Protein AF-A0A2G1QJI8-F1 (afdb_monomer_lite)

Structure (mmCIF, N/CA/C/O backbone):
data_AF-A0A2G1QJI8-F1
#
_entry.id   AF-A0A2G1QJI8-F1
#
loop_
_atom_site.group_PDB
_atom_site.id
_atom_site.type_symbol
_at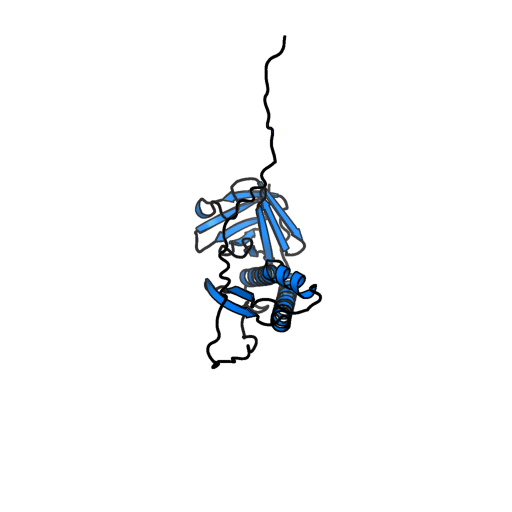om_site.label_atom_id
_atom_site.label_alt_id
_atom_site.label_comp_id
_atom_site.label_asym_id
_atom_site.label_entity_id
_atom_site.label_seq_id
_atom_site.pdbx_PDB_ins_code
_atom_site.Cartn_x
_atom_site.Cartn_y
_atom_site.Cartn_z
_atom_site.occupancy
_atom_site.B_iso_or_equiv
_atom_site.auth_seq_id
_atom_site.auth_comp_id
_atom_site.auth_asym_id
_atom_site.auth_atom_id
_atom_site.pdbx_PDB_model_num
ATOM 1 N N . MET A 1 1 ? 14.193 67.941 6.266 1.00 40.97 1 MET A N 1
ATOM 2 C CA . MET A 1 1 ? 15.111 67.835 5.115 1.00 40.97 1 MET A CA 1
ATOM 3 C C . MET A 1 1 ? 15.882 66.536 5.250 1.00 40.97 1 MET A C 1
ATOM 5 O O . MET A 1 1 ? 16.255 66.179 6.361 1.00 40.97 1 MET A O 1
ATOM 9 N N . GLU A 1 2 ? 15.912 65.784 4.158 1.00 35.28 2 GLU A N 1
ATOM 10 C CA . GLU A 1 2 ? 15.893 64.320 4.091 1.00 35.28 2 GLU A CA 1
ATOM 11 C C . GLU A 1 2 ? 17.208 63.622 4.466 1.00 35.28 2 GLU A C 1
ATOM 13 O O . GLU A 1 2 ? 18.298 64.173 4.332 1.00 35.28 2 GLU A O 1
ATOM 18 N N . ARG A 1 3 ? 17.068 62.381 4.957 1.00 36.94 3 ARG A N 1
ATOM 19 C CA . ARG A 1 3 ? 18.154 61.464 5.318 1.00 36.94 3 ARG A CA 1
ATOM 20 C C . ARG A 1 3 ? 18.459 60.484 4.181 1.00 36.94 3 ARG A C 1
ATOM 22 O O . ARG A 1 3 ? 17.600 60.120 3.390 1.00 36.94 3 ARG A O 1
ATOM 29 N N . MET A 1 4 ? 19.717 60.065 4.211 1.00 33.44 4 MET A N 1
ATOM 30 C CA . MET A 1 4 ? 20.467 59.178 3.329 1.00 33.44 4 MET A CA 1
ATOM 31 C C . MET A 1 4 ? 19.885 57.769 3.104 1.00 33.44 4 MET A C 1
ATOM 33 O O . MET A 1 4 ? 19.199 57.213 3.956 1.00 33.44 4 MET A O 1
ATOM 37 N N . HIS A 1 5 ? 20.290 57.218 1.954 1.00 37.38 5 HIS A N 1
ATOM 38 C CA . HIS A 1 5 ? 20.429 55.822 1.511 1.00 37.38 5 HIS A CA 1
ATOM 39 C C . HIS A 1 5 ? 19.994 54.660 2.426 1.00 37.38 5 HIS A C 1
ATOM 41 O O . HIS A 1 5 ? 20.475 54.493 3.542 1.00 37.38 5 HIS A O 1
ATOM 47 N N . GLY A 1 6 ? 19.254 53.728 1.814 1.00 29.38 6 GLY A N 1
ATOM 48 C CA . GLY A 1 6 ? 19.125 52.337 2.244 1.00 29.38 6 GLY A CA 1
ATOM 49 C C . GLY A 1 6 ? 18.710 51.443 1.073 1.00 29.38 6 GLY A C 1
ATOM 50 O O . GLY A 1 6 ? 17.534 51.362 0.735 1.00 29.38 6 GLY A O 1
ATOM 51 N N . LEU A 1 7 ? 19.695 50.811 0.432 1.00 41.09 7 LEU A N 1
ATOM 52 C CA . LEU A 1 7 ? 19.520 49.697 -0.503 1.00 41.09 7 LEU A CA 1
ATOM 53 C C . LEU A 1 7 ? 19.036 48.434 0.235 1.00 41.09 7 LEU A C 1
ATOM 55 O O . LEU A 1 7 ? 19.312 48.263 1.419 1.00 41.09 7 LEU A O 1
ATOM 59 N N . ALA A 1 8 ? 18.449 47.523 -0.551 1.00 33.19 8 ALA A N 1
ATOM 60 C CA . ALA A 1 8 ? 18.226 46.092 -0.301 1.00 33.19 8 ALA A CA 1
ATOM 61 C C . ALA A 1 8 ? 16.882 45.661 0.318 1.00 33.19 8 ALA A C 1
ATOM 63 O O . ALA A 1 8 ? 16.692 45.700 1.528 1.00 33.19 8 ALA A O 1
ATOM 64 N N . ARG A 1 9 ? 16.012 45.089 -0.531 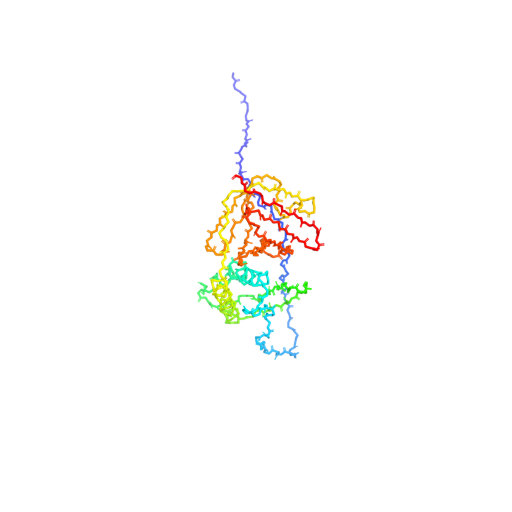1.00 35.75 9 ARG A N 1
ATOM 65 C CA . ARG A 1 9 ? 15.104 43.961 -0.223 1.00 35.75 9 ARG A CA 1
ATOM 66 C C . ARG A 1 9 ? 14.937 43.142 -1.509 1.00 35.75 9 ARG A C 1
ATOM 68 O O . ARG A 1 9 ? 14.479 43.672 -2.509 1.00 35.75 9 ARG A O 1
ATOM 75 N N . CYS A 1 10 ? 15.569 41.977 -1.621 1.00 31.67 10 CYS A N 1
ATOM 76 C CA . CYS A 1 10 ? 15.130 40.651 -1.157 1.00 31.67 10 CYS A CA 1
ATOM 77 C C . CYS A 1 10 ? 14.766 39.794 -2.378 1.00 31.67 10 CYS A C 1
ATOM 79 O O . CYS A 1 10 ? 13.613 39.717 -2.788 1.00 31.67 10 CYS A O 1
ATOM 81 N N . ALA A 1 11 ? 15.787 39.146 -2.940 1.00 33.81 11 ALA A N 1
ATOM 82 C CA . ALA A 1 11 ? 15.608 37.940 -3.732 1.00 33.81 11 ALA A CA 1
ATOM 83 C C . ALA A 1 11 ? 15.088 36.833 -2.801 1.00 33.81 11 ALA A C 1
ATOM 85 O O . ALA A 1 11 ? 15.670 36.577 -1.744 1.00 33.81 11 ALA A O 1
ATOM 86 N N . ALA A 1 12 ? 13.966 36.219 -3.168 1.00 33.34 12 ALA A N 1
ATOM 87 C CA . ALA A 1 12 ? 13.402 35.090 -2.450 1.00 33.34 12 ALA A CA 1
ATOM 88 C C . ALA A 1 12 ? 14.275 33.850 -2.686 1.00 33.34 12 ALA A C 1
ATOM 90 O O . ALA A 1 12 ? 14.436 33.389 -3.815 1.00 33.34 12 ALA A O 1
ATOM 91 N N . PHE A 1 13 ? 14.848 33.333 -1.602 1.00 32.34 13 PHE A N 1
ATOM 92 C CA . PHE A 1 13 ? 15.532 32.050 -1.558 1.00 32.34 13 PHE A CA 1
ATOM 93 C C . PHE A 1 13 ? 14.514 30.917 -1.718 1.00 32.34 13 PHE A C 1
ATOM 95 O O . PHE A 1 13 ? 13.651 30.718 -0.864 1.00 32.34 13 PHE A O 1
ATOM 102 N N . ALA A 1 14 ? 14.663 30.139 -2.787 1.00 30.53 14 ALA A N 1
ATOM 103 C CA . ALA A 1 14 ? 14.225 28.756 -2.811 1.00 30.53 14 ALA A CA 1
ATOM 104 C C . ALA A 1 14 ? 15.228 27.935 -1.986 1.00 30.53 14 ALA A C 1
ATOM 106 O O . ALA A 1 14 ? 16.389 27.803 -2.365 1.00 30.53 14 ALA A O 1
ATOM 107 N N . ALA A 1 15 ? 14.785 27.396 -0.855 1.00 30.73 15 ALA A N 1
ATOM 108 C CA . ALA A 1 15 ? 15.509 26.373 -0.113 1.00 30.73 15 ALA A CA 1
ATOM 109 C C . ALA A 1 15 ? 14.583 25.163 0.030 1.00 30.73 15 ALA A C 1
ATOM 111 O O . ALA A 1 15 ? 13.818 25.043 0.983 1.00 30.73 15 ALA A O 1
ATOM 112 N N . VAL A 1 16 ? 14.625 24.284 -0.972 1.00 34.41 16 VAL A N 1
ATOM 113 C CA . VAL A 1 16 ? 14.116 22.918 -0.848 1.00 34.41 16 VAL A CA 1
ATOM 114 C C . VAL A 1 16 ? 15.125 22.177 0.021 1.00 34.41 16 VAL A C 1
ATOM 116 O O . VAL A 1 16 ? 16.271 21.975 -0.375 1.00 34.41 16 VAL A O 1
ATOM 119 N N . ALA A 1 17 ? 14.714 21.839 1.240 1.00 31.41 17 ALA A N 1
ATOM 120 C CA . ALA A 1 17 ? 15.498 21.023 2.147 1.00 31.41 17 ALA A CA 1
ATOM 121 C C . ALA A 1 17 ? 15.583 19.596 1.593 1.00 31.41 17 ALA A C 1
ATOM 123 O O . ALA A 1 17 ? 14.633 18.817 1.656 1.00 31.41 17 ALA A O 1
ATOM 124 N N . SER A 1 18 ? 16.744 19.278 1.033 1.00 32.03 18 SER A N 1
ATOM 125 C CA . SER A 1 18 ? 17.185 17.931 0.706 1.00 32.03 18 SER A CA 1
ATOM 126 C C . SER A 1 18 ? 17.251 17.080 1.979 1.00 32.03 18 SER A C 1
ATOM 128 O O . SER A 1 18 ? 18.056 17.355 2.867 1.00 32.03 18 SER A O 1
ATOM 130 N N . LEU A 1 19 ? 16.450 16.018 2.050 1.00 31.73 19 LEU A N 1
ATOM 131 C CA . LEU A 1 19 ? 16.680 14.891 2.955 1.00 31.73 19 LEU A CA 1
ATOM 132 C C . LEU A 1 19 ? 16.947 13.653 2.100 1.00 31.73 19 LEU A C 1
ATOM 134 O O . LEU A 1 19 ? 16.205 13.339 1.172 1.00 31.73 19 LEU A O 1
ATOM 138 N N . GLY A 1 20 ? 18.111 13.062 2.354 1.00 27.55 20 GLY A N 1
ATOM 139 C CA . GLY A 1 20 ? 18.882 12.290 1.393 1.00 27.55 20 GLY A CA 1
ATOM 140 C C . GLY A 1 20 ? 18.347 10.898 1.079 1.00 27.55 20 GLY A C 1
ATOM 141 O O . GLY A 1 20 ? 18.003 10.123 1.967 1.00 27.55 20 GLY A O 1
ATOM 142 N N . LEU A 1 21 ? 18.433 10.553 -0.203 1.00 36.62 21 LEU A N 1
ATOM 143 C CA . LEU A 1 21 ? 18.761 9.203 -0.641 1.00 36.62 21 LEU A CA 1
ATOM 144 C C . LEU A 1 21 ? 20.083 9.304 -1.411 1.00 36.62 21 LEU A C 1
ATOM 146 O O . LEU A 1 21 ? 20.215 10.126 -2.319 1.00 36.62 21 LEU A O 1
ATOM 150 N N . ALA A 1 22 ? 21.084 8.525 -1.010 1.00 30.89 22 ALA A N 1
ATOM 151 C CA . ALA A 1 22 ? 22.392 8.542 -1.648 1.00 30.89 22 ALA A CA 1
ATOM 152 C C . ALA A 1 22 ? 22.320 7.835 -3.012 1.00 30.89 22 ALA A C 1
ATOM 154 O O . ALA A 1 22 ? 22.122 6.624 -3.081 1.00 30.89 22 ALA A O 1
ATOM 155 N N . PHE A 1 23 ? 22.503 8.591 -4.094 1.00 37.59 23 PHE A N 1
ATOM 156 C CA . PHE A 1 23 ? 22.776 8.053 -5.424 1.00 37.59 23 PHE A CA 1
ATOM 157 C C . PHE A 1 23 ? 24.288 7.896 -5.571 1.00 37.59 23 PHE A C 1
ATOM 159 O O . PHE A 1 23 ? 25.017 8.886 -5.569 1.00 37.59 23 PHE A O 1
ATOM 166 N N . VAL A 1 24 ? 24.780 6.666 -5.706 1.00 34.34 24 VAL A N 1
ATOM 167 C CA . VAL A 1 24 ? 26.175 6.443 -6.103 1.00 34.34 24 VAL A CA 1
ATOM 168 C C . VAL A 1 24 ? 26.221 6.388 -7.627 1.00 34.34 24 VAL A C 1
ATOM 170 O O . VAL A 1 24 ? 25.874 5.379 -8.235 1.00 34.34 24 VAL A O 1
ATOM 173 N N . VAL A 1 25 ? 26.641 7.492 -8.248 1.00 33.22 25 VAL A N 1
ATOM 174 C CA . VAL A 1 25 ? 27.035 7.532 -9.663 1.00 33.22 25 VAL A CA 1
ATOM 175 C C . VAL A 1 25 ? 28.504 7.127 -9.727 1.00 33.22 25 VAL A C 1
ATOM 177 O O . VAL A 1 25 ? 29.395 7.951 -9.543 1.00 33.22 25 VAL A O 1
ATOM 180 N N . ALA A 1 26 ? 28.772 5.840 -9.932 1.00 35.78 26 ALA A N 1
ATOM 181 C CA . ALA A 1 26 ? 30.128 5.376 -10.201 1.00 35.78 26 ALA A CA 1
ATOM 182 C C . ALA A 1 26 ? 30.436 5.566 -11.694 1.00 35.78 26 ALA A C 1
ATOM 184 O O . ALA A 1 26 ? 29.909 4.849 -12.544 1.00 35.78 26 ALA A O 1
ATOM 185 N N . GLY A 1 27 ? 31.280 6.550 -12.006 1.00 30.05 27 GLY A N 1
ATOM 186 C CA . GLY A 1 27 ? 31.950 6.667 -13.296 1.00 30.05 27 GLY A CA 1
ATOM 187 C C . GLY A 1 27 ? 33.344 6.042 -13.229 1.00 30.05 27 GLY A C 1
ATOM 188 O O . GLY A 1 27 ? 34.108 6.361 -12.323 1.00 30.05 27 GLY A O 1
ATOM 189 N N . GLY A 1 28 ? 33.683 5.207 -14.215 1.00 30.39 28 GLY A N 1
ATOM 190 C CA . GLY A 1 28 ? 35.075 4.948 -14.595 1.00 30.39 28 GLY A CA 1
ATOM 191 C C . GLY A 1 28 ? 35.569 3.496 -14.570 1.00 30.39 28 GLY A C 1
ATOM 192 O O . GLY A 1 28 ? 35.788 2.926 -13.513 1.00 30.39 28 GLY A O 1
ATOM 193 N N . GLN A 1 29 ? 35.897 3.035 -15.784 1.00 28.42 29 GLN A N 1
ATOM 194 C CA . GLN A 1 29 ? 36.902 2.039 -16.195 1.00 28.42 29 GLN A CA 1
ATOM 195 C C . GLN A 1 29 ? 36.562 0.538 -16.176 1.00 28.42 29 GLN A C 1
ATOM 197 O O . GLN A 1 29 ? 36.147 -0.064 -15.194 1.00 28.42 29 GLN A O 1
ATOM 202 N N . ALA A 1 30 ? 36.777 -0.041 -17.360 1.00 41.84 30 ALA A N 1
ATOM 203 C CA . ALA A 1 30 ? 36.548 -1.420 -17.737 1.00 41.84 30 ALA A CA 1
ATOM 204 C C . ALA A 1 30 ? 37.552 -2.379 -17.087 1.00 41.84 30 ALA A C 1
ATOM 206 O O . ALA A 1 30 ? 38.759 -2.143 -17.121 1.00 41.84 30 ALA A O 1
ATOM 207 N N . ALA A 1 31 ? 37.043 -3.517 -16.619 1.00 28.23 31 ALA A N 1
ATOM 208 C CA . ALA A 1 31 ? 37.802 -4.749 -16.475 1.00 28.23 31 ALA A CA 1
ATOM 209 C C . ALA A 1 31 ? 36.886 -5.948 -16.786 1.00 28.23 31 ALA A C 1
ATOM 211 O O . ALA A 1 31 ? 35.839 -6.117 -16.171 1.00 28.23 31 ALA A O 1
ATOM 212 N N . ALA A 1 32 ? 37.316 -6.689 -17.809 1.00 29.48 32 ALA A N 1
ATOM 213 C CA . ALA A 1 32 ? 36.971 -8.027 -18.292 1.00 29.48 32 ALA A CA 1
ATOM 214 C C . ALA A 1 32 ? 35.726 -8.772 -17.757 1.00 29.48 32 ALA A C 1
ATOM 216 O O . ALA A 1 32 ? 35.610 -9.105 -16.579 1.00 29.48 32 ALA A O 1
ATOM 217 N N . ASP A 1 33 ? 34.899 -9.180 -18.726 1.00 41.31 33 ASP A N 1
ATOM 218 C CA . ASP A 1 33 ? 33.937 -10.283 -18.693 1.00 41.31 33 ASP A CA 1
ATOM 219 C C . ASP A 1 33 ? 34.411 -11.504 -17.896 1.00 41.31 33 ASP A C 1
ATOM 221 O O . ASP A 1 33 ? 35.444 -12.078 -18.234 1.00 41.31 33 ASP A O 1
ATOM 225 N N . ARG A 1 34 ? 33.574 -11.975 -16.957 1.00 32.38 34 ARG A N 1
ATOM 226 C CA . ARG A 1 34 ? 33.006 -13.343 -16.926 1.00 32.38 34 ARG A CA 1
ATOM 227 C C . ARG A 1 34 ? 31.772 -13.360 -16.025 1.00 32.38 34 ARG A C 1
ATOM 229 O O . ARG A 1 34 ? 31.883 -13.397 -14.805 1.00 32.38 34 ARG A O 1
ATOM 236 N N . GLY A 1 35 ? 30.597 -13.364 -16.644 1.00 28.72 35 GLY A N 1
ATOM 237 C CA . GLY A 1 35 ? 29.331 -13.545 -15.938 1.00 28.72 35 GLY A CA 1
ATOM 238 C C . GLY A 1 35 ? 28.156 -12.886 -16.639 1.00 28.72 35 GLY A C 1
ATOM 239 O O . GLY A 1 35 ? 27.388 -12.185 -15.991 1.00 28.72 35 GLY A O 1
ATOM 240 N N . ALA A 1 36 ? 28.002 -13.102 -17.949 1.00 32.91 36 ALA A N 1
ATOM 241 C CA . ALA A 1 36 ? 26.733 -12.869 -18.629 1.00 32.91 36 ALA A CA 1
ATOM 242 C C . ALA A 1 36 ? 25.716 -13.909 -18.128 1.00 32.91 36 ALA A C 1
ATOM 244 O O . ALA A 1 36 ? 25.382 -14.875 -18.810 1.00 32.91 36 ALA A O 1
ATOM 245 N N . GLY A 1 37 ? 25.260 -13.738 -16.888 1.00 29.67 37 GLY A N 1
ATOM 246 C CA . GLY A 1 37 ? 24.003 -14.305 -16.453 1.00 29.67 37 GLY A CA 1
ATOM 247 C C . GLY A 1 37 ? 22.928 -13.519 -17.175 1.00 29.67 37 GLY A C 1
ATOM 248 O O . GLY A 1 37 ? 22.588 -12.417 -16.747 1.00 29.67 37 GLY A O 1
ATOM 249 N N . SER A 1 38 ? 22.423 -14.056 -18.290 1.00 33.75 38 SER A N 1
ATOM 250 C CA . SER A 1 38 ? 21.131 -13.615 -18.799 1.00 33.75 38 SER A CA 1
ATOM 251 C C . SER A 1 38 ? 20.189 -13.646 -17.609 1.00 33.75 38 SER A C 1
ATOM 253 O O . SER A 1 38 ? 20.089 -14.683 -16.940 1.00 33.75 38 SER A O 1
ATOM 255 N N . VAL A 1 39 ? 19.545 -12.523 -17.321 1.00 41.34 39 VAL A N 1
ATOM 256 C CA . VAL A 1 39 ? 18.472 -12.493 -16.344 1.00 41.34 39 VAL A CA 1
ATOM 257 C C . VAL A 1 39 ? 17.366 -13.351 -16.953 1.00 41.34 39 VAL A C 1
ATOM 259 O O . VAL A 1 39 ? 16.505 -12.868 -17.680 1.00 41.34 39 VAL A O 1
ATOM 262 N N . SER A 1 40 ? 17.417 -14.661 -16.691 1.00 32.16 40 SER A N 1
ATOM 263 C CA . SER A 1 40 ? 16.199 -15.442 -16.553 1.00 32.16 40 SER A CA 1
ATOM 264 C C . SER A 1 40 ? 15.426 -14.622 -15.553 1.00 32.16 40 SER A C 1
ATOM 266 O O . SER A 1 40 ? 15.910 -14.513 -14.426 1.00 32.16 40 SER A O 1
ATOM 268 N N . ALA A 1 41 ? 14.386 -13.914 -16.021 1.00 34.22 41 ALA A N 1
ATOM 269 C CA . ALA A 1 41 ? 13.507 -13.109 -15.188 1.00 34.22 41 ALA A CA 1
ATOM 270 C C . ALA A 1 41 ? 13.272 -13.969 -13.964 1.00 34.22 41 ALA A C 1
ATOM 272 O O . ALA A 1 41 ? 12.702 -15.056 -14.116 1.00 34.22 41 ALA A O 1
ATOM 273 N N . PRO A 1 42 ? 13.905 -13.630 -12.834 1.00 34.47 42 PRO A N 1
ATOM 274 C CA . PRO A 1 42 ? 14.048 -14.647 -11.838 1.00 34.47 42 PRO A CA 1
ATOM 275 C C . PRO A 1 42 ? 12.637 -14.961 -11.369 1.00 34.47 42 PRO A C 1
ATOM 277 O O . PRO A 1 42 ? 11.723 -14.150 -11.556 1.00 34.47 42 PRO A O 1
ATOM 280 N N . ASP A 1 43 ? 12.441 -16.160 -10.841 1.00 39.12 43 ASP A N 1
ATOM 281 C CA . ASP A 1 43 ? 11.176 -16.600 -10.256 1.00 39.12 43 ASP A CA 1
ATOM 282 C C . ASP A 1 43 ? 10.919 -15.783 -8.962 1.00 39.12 43 ASP A C 1
ATOM 284 O O . ASP A 1 43 ? 10.913 -16.265 -7.835 1.00 39.12 43 ASP A O 1
ATOM 288 N N . GLN A 1 44 ? 10.870 -14.462 -9.127 1.00 37.19 44 GLN A N 1
ATOM 289 C CA . GLN A 1 44 ? 11.153 -13.388 -8.186 1.00 37.19 44 GLN A CA 1
ATOM 290 C C . GLN A 1 44 ? 9.991 -12.413 -8.278 1.00 37.19 44 GLN A C 1
ATOM 292 O O . GLN A 1 44 ? 10.017 -11.309 -8.812 1.00 37.19 44 GLN A O 1
ATOM 297 N N . GLY A 1 45 ? 8.895 -12.913 -7.754 1.00 38.00 45 GLY A N 1
ATOM 298 C CA . GLY A 1 45 ? 8.407 -12.347 -6.519 1.00 38.00 45 GLY A CA 1
ATOM 299 C C . GLY A 1 45 ? 7.597 -13.453 -5.895 1.00 38.00 45 GLY A C 1
ATOM 300 O O . GLY A 1 45 ? 6.572 -13.809 -6.476 1.00 38.00 45 GLY A O 1
ATOM 301 N N . ARG A 1 46 ? 8.044 -13.984 -4.752 1.00 42.84 46 ARG A N 1
ATOM 302 C CA . ARG A 1 46 ? 7.151 -14.644 -3.795 1.00 42.84 46 ARG A CA 1
ATOM 303 C C . ARG A 1 46 ? 6.192 -13.575 -3.253 1.00 42.84 46 ARG A C 1
ATOM 305 O O . ARG A 1 46 ? 6.272 -13.203 -2.093 1.00 42.84 46 ARG A O 1
ATOM 312 N N . GLY A 1 47 ? 5.364 -13.014 -4.127 1.00 49.25 47 GLY A N 1
ATOM 313 C CA . GLY A 1 47 ? 4.032 -12.666 -3.692 1.00 49.25 47 GLY A CA 1
ATOM 314 C C . GLY A 1 47 ? 3.341 -13.999 -3.481 1.00 49.25 47 GLY A C 1
ATOM 315 O O . GLY A 1 47 ? 3.545 -14.942 -4.263 1.00 49.25 47 GLY A O 1
ATOM 316 N N . SER A 1 48 ? 2.604 -14.110 -2.394 1.00 56.22 48 SER A N 1
ATOM 317 C CA . SER A 1 48 ? 1.697 -15.226 -2.245 1.00 56.22 48 SER A CA 1
ATOM 318 C C . SER A 1 48 ? 0.783 -15.223 -3.484 1.00 56.22 48 SER A C 1
ATOM 320 O O . SER A 1 48 ? 0.386 -14.172 -3.989 1.00 56.22 48 SER A O 1
ATOM 322 N N . GLY A 1 49 ? 0.530 -16.396 -4.074 1.00 57.03 49 GLY A N 1
ATOM 323 C CA . GLY A 1 49 ? -0.357 -16.497 -5.239 1.00 57.03 49 GLY A CA 1
ATOM 324 C C . GLY A 1 49 ? -1.761 -15.940 -4.934 1.00 57.03 49 GLY A C 1
ATOM 325 O O . GLY A 1 49 ? -2.035 -15.534 -3.812 1.00 57.03 49 GLY A O 1
ATOM 326 N N . PRO A 1 50 ? -2.720 -15.969 -5.870 1.00 59.91 50 PRO A N 1
ATOM 327 C CA . PRO A 1 50 ? -4.096 -15.530 -5.588 1.00 59.91 50 PRO A CA 1
ATOM 328 C C . PRO A 1 50 ? -4.774 -16.287 -4.425 1.00 59.91 50 PRO A C 1
ATOM 330 O O . PRO A 1 50 ? -5.813 -15.845 -3.945 1.00 59.91 50 PRO A O 1
ATOM 333 N N . ASP A 1 51 ? -4.176 -17.379 -3.941 1.00 65.50 51 ASP A N 1
ATOM 334 C CA . ASP A 1 51 ? -4.580 -18.172 -2.773 1.00 65.50 51 ASP A CA 1
ATOM 335 C C . ASP A 1 51 ? -3.978 -17.679 -1.438 1.00 65.50 51 ASP A C 1
ATOM 337 O O . ASP A 1 51 ? -4.190 -18.292 -0.395 1.00 65.50 51 ASP A O 1
ATOM 341 N N . ALA A 1 52 ? -3.244 -16.562 -1.456 1.00 77.75 52 ALA A N 1
ATOM 342 C CA . ALA A 1 52 ? -2.658 -15.896 -0.294 1.00 77.75 52 ALA A CA 1
ATOM 343 C C . ALA A 1 52 ? -3.659 -15.656 0.845 1.00 77.75 52 ALA A C 1
ATOM 345 O O . ALA A 1 52 ? -4.861 -15.481 0.604 1.00 77.75 52 ALA A O 1
ATOM 346 N N . GLY A 1 53 ? -3.173 -15.532 2.083 1.00 88.12 53 GLY A N 1
ATOM 347 C CA . GLY A 1 53 ? -4.002 -15.001 3.170 1.00 88.12 53 GLY A CA 1
ATOM 348 C C . GLY A 1 53 ? -4.512 -13.586 2.847 1.00 88.12 53 GLY A C 1
ATOM 349 O O . GLY A 1 53 ? -3.892 -12.859 2.077 1.00 88.12 53 GLY A O 1
ATOM 350 N N . ASP A 1 54 ? -5.638 -13.164 3.432 1.00 93.56 54 ASP A N 1
ATOM 351 C CA . ASP A 1 54 ? -6.265 -11.868 3.096 1.00 93.56 54 ASP A CA 1
ATOM 352 C C . ASP A 1 54 ? -5.312 -10.664 3.300 1.00 93.56 54 ASP A C 1
ATOM 354 O O . ASP A 1 54 ? -5.310 -9.726 2.504 1.00 93.56 54 ASP A O 1
ATOM 358 N N . PHE A 1 55 ? -4.443 -10.720 4.319 1.00 92.19 55 PHE A N 1
ATOM 359 C CA . PHE A 1 55 ? -3.404 -9.710 4.562 1.00 92.19 55 PHE A CA 1
ATOM 360 C C . PHE A 1 55 ? -2.311 -9.686 3.497 1.00 92.19 55 PHE A C 1
ATOM 362 O O . PHE A 1 55 ? -1.930 -8.610 3.032 1.00 92.19 55 PHE A O 1
ATOM 369 N N . GLU A 1 56 ? -1.815 -10.868 3.134 1.00 90.06 56 GLU A N 1
ATOM 370 C CA . GLU A 1 56 ? -0.763 -11.056 2.136 1.00 90.06 56 GLU A CA 1
ATOM 371 C C . GLU A 1 56 ? -1.245 -10.580 0.769 1.00 90.06 56 GLU A C 1
ATOM 373 O O . GLU A 1 56 ? -0.562 -9.791 0.128 1.00 90.06 56 GLU A O 1
ATOM 378 N N . LEU A 1 57 ? -2.471 -10.943 0.377 1.00 93.06 57 LEU A N 1
ATOM 379 C CA . LEU A 1 57 ? -3.060 -10.491 -0.882 1.00 93.06 57 LEU A CA 1
ATOM 380 C C . LEU A 1 57 ? -3.161 -8.958 -0.945 1.00 93.06 57 LEU A C 1
ATOM 382 O O . LEU A 1 57 ? -2.808 -8.346 -1.954 1.00 93.06 57 LEU A O 1
ATOM 386 N N . GLY A 1 58 ? -3.606 -8.326 0.148 1.00 94.06 58 GLY A N 1
ATOM 387 C CA . GLY A 1 58 ? -3.643 -6.868 0.257 1.00 94.06 58 GLY A CA 1
ATOM 388 C C . GLY A 1 58 ? -2.249 -6.233 0.183 1.00 94.06 58 GLY A C 1
ATOM 389 O O . GLY A 1 58 ? -2.076 -5.203 -0.470 1.00 94.06 58 GLY A O 1
ATOM 390 N N . TYR A 1 59 ? -1.246 -6.847 0.815 1.00 91.50 59 TYR A N 1
ATOM 391 C CA . TYR A 1 59 ? 0.139 -6.372 0.792 1.00 91.50 59 TYR A CA 1
ATOM 392 C C . TYR A 1 59 ? 0.788 -6.507 -0.588 1.00 91.50 59 TYR A C 1
ATOM 394 O O . TYR A 1 59 ? 1.412 -5.556 -1.064 1.00 91.50 59 TYR A O 1
ATOM 402 N N . ASP A 1 60 ? 0.609 -7.646 -1.252 1.00 90.31 60 ASP A N 1
ATOM 403 C CA . ASP A 1 60 ? 1.174 -7.920 -2.572 1.00 90.31 60 ASP A CA 1
ATOM 404 C C . ASP A 1 60 ? 0.563 -7.009 -3.642 1.00 90.31 60 ASP A C 1
ATOM 406 O O . ASP A 1 60 ? 1.293 -6.459 -4.475 1.00 90.31 60 ASP A O 1
ATOM 410 N N . PHE A 1 61 ? -0.752 -6.757 -3.572 1.00 94.25 61 PHE A N 1
ATOM 411 C CA . PHE A 1 61 ? -1.416 -5.749 -4.402 1.00 94.25 61 PHE A CA 1
ATOM 412 C C . PHE A 1 61 ? -0.796 -4.357 -4.204 1.00 94.25 61 PHE A C 1
ATOM 414 O O . PHE A 1 61 ? -0.425 -3.689 -5.173 1.00 94.25 61 PHE A O 1
ATOM 421 N N . LEU A 1 62 ? -0.661 -3.913 -2.949 1.00 93.06 62 LEU A N 1
ATOM 422 C CA . LEU A 1 62 ? -0.110 -2.593 -2.633 1.00 93.06 62 LEU A CA 1
ATOM 423 C C . LEU A 1 62 ? 1.357 -2.461 -3.051 1.00 93.06 62 LEU A C 1
ATOM 425 O O . LEU A 1 62 ? 1.748 -1.413 -3.562 1.00 93.06 62 LEU A O 1
ATOM 429 N N . SER A 1 63 ? 2.148 -3.519 -2.885 1.00 88.62 63 SER A N 1
ATOM 430 C CA . SER A 1 63 ? 3.561 -3.547 -3.265 1.00 88.62 63 SER A CA 1
ATOM 431 C C . SER A 1 63 ? 3.733 -3.458 -4.781 1.00 88.62 63 SER A C 1
ATOM 433 O O . SER A 1 63 ? 4.506 -2.627 -5.256 1.00 88.62 63 SER A O 1
ATOM 435 N N . ALA A 1 64 ? 2.956 -4.229 -5.553 1.00 90.38 64 ALA A N 1
ATOM 436 C CA . ALA A 1 64 ? 2.958 -4.134 -7.014 1.00 90.38 64 ALA A CA 1
ATOM 437 C C . ALA A 1 64 ? 2.574 -2.721 -7.482 1.00 90.38 64 ALA A C 1
ATOM 439 O O . ALA A 1 64 ? 3.242 -2.131 -8.335 1.00 90.38 64 ALA A O 1
ATOM 440 N N . ARG A 1 65 ? 1.543 -2.134 -6.866 1.00 91.56 65 ARG A N 1
ATOM 441 C CA . ARG A 1 65 ? 1.104 -0.771 -7.169 1.00 91.56 65 ARG A CA 1
ATOM 442 C C . ARG A 1 65 ? 2.163 0.279 -6.832 1.00 91.56 65 ARG A C 1
ATOM 444 O O . ARG A 1 65 ? 2.337 1.211 -7.612 1.00 91.56 65 ARG A O 1
ATOM 451 N N . GLU A 1 66 ? 2.874 0.144 -5.716 1.00 88.44 66 GLU A N 1
ATOM 452 C CA . GLU A 1 66 ? 3.974 1.048 -5.352 1.00 88.44 66 GLU A CA 1
ATOM 453 C C . GLU A 1 66 ? 5.138 0.940 -6.346 1.00 88.44 66 GLU A C 1
ATOM 455 O O . GLU A 1 66 ? 5.724 1.950 -6.726 1.00 88.44 66 GLU A O 1
ATOM 460 N N . THR A 1 67 ? 5.440 -0.254 -6.855 1.00 88.06 67 THR A N 1
ATOM 461 C CA . THR A 1 67 ? 6.426 -0.417 -7.933 1.00 88.06 67 THR A CA 1
ATOM 462 C C . THR A 1 67 ? 5.989 0.305 -9.217 1.00 88.06 67 THR A C 1
ATOM 464 O O . THR A 1 67 ? 6.805 0.981 -9.848 1.00 88.06 67 THR A O 1
ATOM 467 N N . LEU A 1 68 ? 4.708 0.205 -9.589 1.00 90.44 68 LEU A N 1
ATOM 468 C CA . LEU A 1 68 ? 4.152 0.775 -10.827 1.00 90.44 68 LEU A CA 1
ATOM 469 C C . LEU A 1 68 ? 3.881 2.282 -10.759 1.00 90.44 68 LEU A C 1
ATOM 471 O O . LEU A 1 68 ? 3.949 2.960 -11.779 1.00 90.44 68 LEU A O 1
ATOM 475 N N . LYS A 1 69 ? 3.530 2.809 -9.584 1.00 89.12 69 LYS A N 1
ATOM 476 C CA . LYS A 1 69 ? 3.109 4.213 -9.401 1.00 89.12 69 LYS A CA 1
ATOM 477 C C . LYS A 1 69 ? 4.076 5.034 -8.558 1.00 89.12 69 LYS A C 1
ATOM 479 O O . LYS A 1 69 ? 3.953 6.255 -8.513 1.00 89.12 69 LYS A O 1
ATOM 484 N N . GLY A 1 70 ? 5.021 4.378 -7.898 1.00 86.38 70 GLY A N 1
ATOM 485 C CA . GLY A 1 70 ? 6.120 5.018 -7.196 1.00 86.38 70 GLY A CA 1
ATOM 486 C C . GLY A 1 70 ? 7.257 5.401 -8.142 1.00 86.38 70 GLY A C 1
ATOM 487 O O . GLY A 1 70 ? 7.095 5.537 -9.356 1.00 86.38 70 GLY A O 1
ATOM 488 N N . GLN A 1 71 ? 8.448 5.571 -7.569 1.00 86.31 71 GLN A N 1
ATOM 489 C CA . GLN A 1 71 ? 9.606 6.115 -8.285 1.00 86.31 71 GLN A CA 1
ATOM 490 C C . GLN A 1 71 ? 9.992 5.304 -9.528 1.00 86.31 71 GLN A C 1
ATOM 492 O O . GLN A 1 71 ? 10.327 5.899 -10.549 1.00 86.31 71 GLN A O 1
ATOM 497 N N . LEU A 1 72 ? 9.931 3.968 -9.469 1.00 88.00 72 LEU A N 1
ATOM 498 C CA . LEU A 1 72 ? 10.329 3.125 -10.598 1.00 88.00 72 LEU A CA 1
ATOM 499 C C . LEU A 1 72 ? 9.403 3.316 -11.807 1.00 88.00 72 LEU A C 1
ATOM 501 O O . LEU A 1 72 ? 9.891 3.516 -12.917 1.00 88.00 72 LEU A O 1
ATOM 505 N N . GLY A 1 73 ? 8.087 3.306 -11.588 1.00 89.50 73 GLY A N 1
ATOM 506 C CA . GLY A 1 73 ? 7.106 3.577 -12.635 1.00 89.50 73 GLY A CA 1
ATOM 507 C C . GLY A 1 73 ? 7.224 4.981 -13.226 1.00 89.50 73 GLY A C 1
ATOM 508 O O . GLY A 1 73 ? 7.206 5.134 -14.445 1.00 89.50 73 GLY A O 1
ATOM 509 N N . ILE A 1 74 ? 7.454 5.998 -12.387 1.00 90.12 74 ILE A N 1
ATOM 510 C CA . ILE A 1 74 ? 7.701 7.376 -12.850 1.00 90.12 74 ILE A CA 1
ATOM 511 C C . ILE A 1 74 ? 8.948 7.435 -13.745 1.00 90.12 74 ILE A C 1
ATOM 513 O O . ILE A 1 74 ? 8.921 8.043 -14.815 1.00 90.12 74 ILE A O 1
ATOM 517 N N . VAL A 1 75 ? 10.044 6.786 -13.334 1.00 89.69 75 VAL A N 1
ATOM 518 C CA . VAL A 1 75 ? 11.271 6.703 -14.142 1.00 89.69 75 VAL A CA 1
ATOM 519 C C . VAL A 1 75 ? 11.007 5.980 -15.462 1.00 89.69 75 VAL A C 1
ATOM 521 O O . VAL A 1 75 ? 11.462 6.450 -16.504 1.00 89.69 75 VAL A O 1
ATOM 524 N N . TYR A 1 76 ? 10.260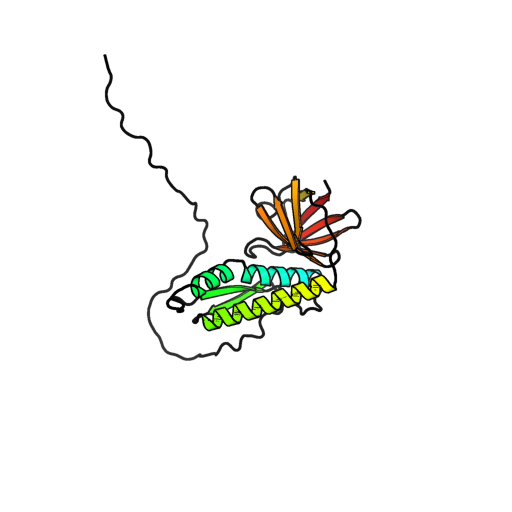 4.874 -15.443 1.00 91.44 76 TYR A N 1
ATOM 525 C CA . TYR A 1 76 ? 9.901 4.140 -16.654 1.00 91.44 76 TYR A CA 1
ATOM 526 C C . TYR A 1 76 ? 9.108 5.001 -17.644 1.00 91.44 76 TYR A C 1
ATOM 528 O O . TYR A 1 76 ? 9.499 5.073 -18.809 1.00 91.44 76 TYR A O 1
ATOM 536 N N . GLU A 1 77 ? 8.055 5.696 -17.203 1.00 90.75 77 GLU A N 1
ATOM 537 C CA . GLU A 1 77 ? 7.259 6.547 -18.101 1.00 90.75 77 GLU A CA 1
ATOM 538 C C . GLU A 1 77 ? 8.086 7.703 -18.682 1.00 90.75 77 GLU A C 1
ATOM 540 O O . GLU A 1 77 ? 8.001 7.979 -19.880 1.00 90.75 77 GLU A O 1
ATOM 545 N N . ASN A 1 78 ? 8.964 8.313 -17.878 1.00 88.62 78 ASN A N 1
ATOM 546 C CA . ASN A 1 78 ? 9.881 9.350 -18.359 1.00 88.62 78 ASN A CA 1
ATOM 547 C C . ASN A 1 78 ? 10.863 8.814 -19.415 1.00 88.62 78 ASN A C 1
ATOM 549 O O . ASN A 1 78 ? 11.110 9.472 -20.426 1.00 88.62 78 ASN A O 1
ATOM 553 N N . LEU A 1 79 ? 11.420 7.617 -19.204 1.00 89.06 79 LEU A N 1
ATOM 554 C CA . LEU A 1 79 ? 12.344 6.989 -20.152 1.00 89.06 79 LEU A CA 1
ATOM 555 C C . LEU A 1 79 ? 11.641 6.534 -21.436 1.00 89.06 79 LEU A C 1
ATOM 557 O O . LEU A 1 79 ? 12.206 6.678 -22.518 1.00 89.06 79 LEU A O 1
ATOM 561 N N . ARG A 1 80 ? 10.414 6.008 -21.335 1.00 86.38 80 ARG A N 1
ATOM 562 C CA . ARG A 1 80 ? 9.621 5.546 -22.485 1.00 86.38 80 ARG A CA 1
ATOM 563 C C . ARG A 1 80 ? 9.227 6.690 -23.420 1.00 86.38 80 ARG A C 1
ATOM 565 O O . ARG A 1 80 ? 9.124 6.469 -24.622 1.00 86.38 80 ARG A O 1
ATOM 572 N N . GLY A 1 81 ? 9.027 7.893 -22.882 1.00 82.38 81 GLY A N 1
ATOM 573 C CA . GLY A 1 81 ? 8.765 9.103 -23.664 1.00 82.38 81 GLY A CA 1
ATOM 574 C C . GLY A 1 81 ? 10.007 9.740 -24.305 1.00 82.38 81 GLY A C 1
ATOM 575 O O . GLY A 1 81 ? 9.864 10.710 -25.046 1.00 82.38 81 GLY A O 1
ATOM 576 N N . SER A 1 82 ? 11.215 9.234 -24.028 1.00 79.38 82 SER A N 1
ATOM 577 C CA . SER A 1 82 ? 12.459 9.805 -24.553 1.00 79.38 82 SER A CA 1
ATOM 578 C C . SER A 1 82 ? 12.666 9.448 -26.036 1.00 79.38 82 SER A C 1
ATOM 580 O O . SER A 1 82 ? 12.598 8.263 -26.378 1.00 79.38 82 SER A O 1
ATOM 582 N N . PRO A 1 83 ? 12.984 10.424 -26.913 1.00 67.56 83 PRO A N 1
ATOM 583 C CA . PRO A 1 83 ? 13.143 10.199 -28.353 1.00 67.56 83 PRO A CA 1
ATOM 584 C C . PRO A 1 83 ? 14.216 9.162 -28.708 1.00 67.56 83 PRO A C 1
ATOM 586 O O . PRO A 1 83 ? 14.111 8.496 -29.735 1.00 67.56 83 PRO A O 1
ATOM 589 N N . ASP A 1 84 ? 15.222 8.992 -27.847 1.00 67.81 84 ASP A N 1
ATOM 590 C CA . ASP A 1 84 ? 16.353 8.103 -28.113 1.00 67.81 84 ASP A CA 1
ATOM 591 C C . ASP A 1 84 ? 16.135 6.670 -27.607 1.00 67.81 84 ASP A C 1
ATOM 593 O O . ASP A 1 84 ? 16.955 5.799 -27.903 1.00 67.81 84 ASP A O 1
ATOM 597 N N . GLY A 1 85 ? 15.077 6.409 -26.822 1.00 59.16 85 GLY A N 1
ATOM 598 C CA . GLY A 1 85 ? 14.711 5.077 -26.303 1.00 59.16 85 GLY A CA 1
ATOM 599 C C . GLY A 1 85 ? 15.802 4.341 -25.505 1.00 59.16 85 GLY A C 1
ATOM 600 O O . GLY A 1 85 ? 15.650 3.163 -25.170 1.00 59.16 85 GLY A O 1
ATOM 601 N N . LYS A 1 86 ? 16.924 5.005 -25.214 1.00 69.12 86 LYS A N 1
ATOM 602 C CA . LYS A 1 86 ? 18.104 4.437 -24.560 1.00 69.12 86 LYS A CA 1
ATOM 603 C C . LYS A 1 86 ? 18.109 4.819 -23.092 1.00 69.12 86 LYS A C 1
ATOM 605 O O . LYS A 1 86 ? 17.870 5.969 -22.739 1.00 69.12 86 LYS A O 1
ATOM 610 N N . MET A 1 87 ? 18.430 3.848 -22.242 1.00 78.88 87 MET A N 1
ATOM 611 C CA . MET A 1 87 ? 18.690 4.097 -20.830 1.00 78.88 87 MET A CA 1
ATOM 612 C C . MET A 1 87 ? 20.097 4.716 -20.725 1.00 78.88 87 MET A C 1
ATOM 614 O O . MET A 1 87 ? 21.065 4.042 -21.079 1.00 78.88 87 MET A O 1
ATOM 618 N N . PRO A 1 88 ? 20.250 5.987 -20.304 1.00 72.00 88 PRO A N 1
ATOM 619 C CA . PRO A 1 88 ? 21.562 6.643 -20.293 1.00 72.00 88 PRO A CA 1
ATOM 620 C C . PRO A 1 88 ? 22.463 6.156 -19.147 1.00 72.00 88 PRO A C 1
ATOM 622 O O . PRO A 1 88 ? 23.647 6.477 -19.101 1.00 72.00 88 PRO A O 1
ATOM 625 N N . PHE A 1 89 ? 21.910 5.375 -18.221 1.00 79.69 89 PHE A N 1
ATOM 626 C CA . PHE A 1 89 ? 22.592 4.780 -17.080 1.00 79.69 89 PHE A CA 1
ATOM 627 C C . PHE A 1 89 ? 21.953 3.429 -16.751 1.00 79.69 89 PHE A C 1
ATOM 629 O O . PHE A 1 89 ? 20.791 3.199 -17.069 1.00 79.69 89 PHE A O 1
ATOM 636 N N . ALA A 1 90 ? 22.690 2.543 -16.079 1.00 86.12 90 ALA A N 1
ATOM 637 C CA . ALA A 1 90 ? 22.082 1.351 -15.502 1.00 86.12 90 ALA A CA 1
ATOM 638 C C . ALA A 1 90 ? 21.216 1.749 -14.299 1.00 86.12 90 ALA A C 1
ATOM 640 O O . ALA A 1 90 ? 21.689 2.436 -13.391 1.00 86.12 90 ALA A O 1
ATOM 641 N N . LEU A 1 91 ? 19.967 1.299 -14.273 1.00 88.06 91 LEU A N 1
ATOM 642 C CA . LEU A 1 91 ? 19.050 1.535 -13.167 1.00 88.06 91 LEU A CA 1
ATOM 643 C C . LEU A 1 91 ? 19.115 0.362 -12.191 1.00 88.06 91 LEU A C 1
ATOM 645 O O . LEU A 1 91 ? 19.032 -0.793 -12.593 1.00 88.06 91 LEU A O 1
ATOM 649 N N . THR A 1 92 ? 19.239 0.651 -10.901 1.00 88.88 92 THR A N 1
ATOM 650 C CA . THR A 1 92 ? 19.168 -0.364 -9.849 1.00 88.88 92 THR A CA 1
ATOM 651 C C . THR A 1 92 ? 17.901 -0.155 -9.035 1.00 88.88 92 THR A C 1
ATOM 653 O O . THR A 1 92 ? 17.725 0.899 -8.429 1.00 88.88 92 THR A O 1
ATOM 656 N N . TYR A 1 93 ? 17.038 -1.164 -9.001 1.00 86.75 93 TYR A N 1
ATOM 657 C CA . TYR A 1 93 ? 15.862 -1.216 -8.147 1.00 86.75 93 TYR A CA 1
ATOM 658 C C . TYR A 1 93 ? 16.127 -2.128 -6.949 1.00 86.75 93 TYR A C 1
ATOM 660 O O . TYR A 1 93 ? 16.526 -3.281 -7.108 1.00 86.75 93 TYR A O 1
ATOM 668 N N . MET A 1 94 ? 15.908 -1.595 -5.750 1.00 83.69 94 MET A N 1
ATOM 669 C CA . MET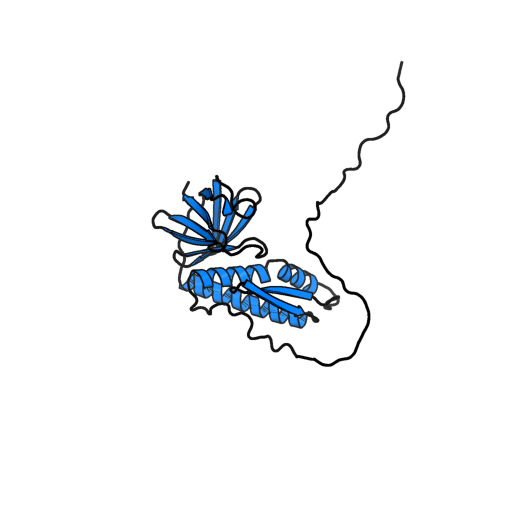 A 1 94 ? 16.014 -2.335 -4.497 1.00 83.69 94 MET A CA 1
ATOM 670 C C . MET A 1 94 ? 14.609 -2.744 -4.064 1.00 83.69 94 MET A C 1
ATOM 672 O O . MET A 1 94 ? 13.794 -1.894 -3.708 1.00 83.69 94 MET A O 1
ATOM 676 N N . MET A 1 95 ? 14.326 -4.039 -4.102 1.00 78.50 95 MET A N 1
ATOM 677 C CA . MET A 1 95 ? 13.055 -4.616 -3.684 1.00 78.50 95 MET A CA 1
ATOM 678 C C . MET A 1 95 ? 13.207 -5.182 -2.275 1.00 78.50 95 MET A C 1
ATOM 680 O O . MET A 1 95 ? 14.038 -6.058 -2.049 1.00 78.50 95 MET A O 1
ATOM 684 N N . LYS A 1 96 ? 12.411 -4.691 -1.323 1.00 70.12 96 LYS A N 1
ATOM 685 C CA . LYS A 1 96 ? 12.294 -5.322 -0.004 1.00 70.12 96 LYS A CA 1
ATOM 686 C C . LYS A 1 96 ? 11.323 -6.494 -0.107 1.00 70.12 96 LYS A C 1
ATOM 688 O O . LYS A 1 96 ? 10.198 -6.313 -0.564 1.00 70.12 96 LYS A O 1
ATOM 693 N N . ASN A 1 97 ? 11.765 -7.670 0.307 1.00 68.69 97 ASN A N 1
ATOM 694 C CA . ASN A 1 97 ? 10.953 -8.878 0.338 1.00 68.69 97 ASN A CA 1
ATOM 695 C C . ASN A 1 97 ? 10.161 -8.969 1.657 1.00 68.69 97 ASN A C 1
ATOM 697 O O . ASN A 1 97 ? 10.565 -8.363 2.655 1.00 68.69 97 ASN A O 1
ATOM 701 N N . PRO A 1 98 ? 9.073 -9.761 1.703 1.00 53.72 98 PRO A N 1
ATOM 702 C CA . PRO A 1 98 ? 8.277 -9.956 2.919 1.00 53.72 98 PRO A CA 1
ATOM 703 C C . PRO A 1 98 ? 9.063 -10.526 4.111 1.00 53.72 98 PRO A C 1
ATOM 705 O O . PRO A 1 98 ? 8.725 -10.253 5.257 1.00 53.72 98 PRO A O 1
ATOM 708 N N . ASP A 1 99 ? 10.130 -11.290 3.856 1.00 64.00 99 ASP A N 1
ATOM 709 C CA . ASP A 1 99 ? 11.026 -11.836 4.887 1.00 64.00 99 ASP A CA 1
ATOM 710 C C . ASP A 1 99 ? 12.036 -10.806 5.435 1.00 64.00 99 ASP A C 1
ATOM 712 O O . ASP A 1 99 ? 12.905 -11.144 6.238 1.00 64.00 99 ASP A O 1
ATOM 716 N N . GLY A 1 100 ? 11.937 -9.547 4.993 1.00 63.31 100 GLY A N 1
ATOM 717 C CA . GLY A 1 100 ? 12.828 -8.454 5.370 1.00 63.31 100 GLY A CA 1
ATOM 718 C C . GLY A 1 100 ? 14.143 -8.414 4.589 1.00 63.31 100 GLY A C 1
ATOM 719 O O . GLY A 1 100 ? 14.900 -7.451 4.735 1.00 63.31 100 GLY A O 1
ATOM 720 N N . SER A 1 101 ? 14.425 -9.408 3.739 1.00 74.50 101 SER A N 1
ATOM 721 C CA . SER A 1 101 ? 15.589 -9.372 2.853 1.00 74.50 101 SER A CA 1
ATOM 722 C C . SER A 1 101 ? 15.421 -8.321 1.751 1.00 74.50 101 SER A C 1
ATOM 724 O O . SER A 1 101 ? 14.319 -7.849 1.465 1.00 74.50 101 SER A O 1
ATOM 726 N N . VAL A 1 102 ? 16.529 -7.935 1.117 1.00 78.56 102 VAL A N 1
ATOM 727 C CA . VAL A 1 102 ? 16.517 -6.967 0.017 1.00 78.56 102 VAL A CA 1
ATOM 728 C C . VAL A 1 102 ? 17.115 -7.604 -1.227 1.00 78.56 102 VAL A C 1
ATOM 730 O O . VAL A 1 102 ? 18.270 -8.028 -1.223 1.00 78.56 102 VAL A O 1
ATOM 733 N N . SER A 1 103 ? 16.334 -7.650 -2.301 1.00 80.81 103 SER A N 1
ATOM 734 C CA . SER A 1 103 ? 16.779 -8.068 -3.627 1.00 80.81 103 SER A CA 1
ATOM 735 C C . SER A 1 103 ? 17.153 -6.850 -4.462 1.00 80.81 103 SER A C 1
ATOM 737 O O . SER A 1 103 ? 16.426 -5.860 -4.509 1.00 80.81 103 SER A O 1
ATOM 739 N N . GLN A 1 104 ? 18.284 -6.937 -5.154 1.00 88.12 104 GLN A N 1
ATOM 740 C CA . GLN A 1 104 ? 18.733 -5.910 -6.082 1.00 88.12 104 GLN A CA 1
ATOM 741 C C . GLN A 1 104 ? 18.469 -6.369 -7.515 1.00 88.12 104 GLN A C 1
ATOM 743 O O . GLN A 1 104 ? 18.981 -7.401 -7.946 1.00 88.12 104 GLN A O 1
ATOM 748 N N . ILE A 1 105 ? 17.699 -5.584 -8.263 1.00 88.44 105 ILE A N 1
ATOM 749 C CA . ILE A 1 105 ? 17.424 -5.816 -9.681 1.00 88.44 105 ILE A CA 1
ATOM 750 C C . ILE A 1 105 ? 18.102 -4.703 -10.470 1.00 88.44 105 ILE A C 1
ATOM 752 O O . ILE A 1 105 ? 17.855 -3.522 -10.230 1.00 88.44 105 ILE A O 1
ATOM 756 N N . ARG A 1 106 ? 18.976 -5.069 -11.406 1.00 91.38 106 ARG A N 1
ATOM 757 C CA . ARG A 1 106 ? 19.688 -4.113 -12.254 1.00 91.38 106 ARG A CA 1
ATOM 758 C C . ARG A 1 106 ? 19.141 -4.180 -13.674 1.00 91.38 106 ARG A C 1
ATOM 760 O O . ARG A 1 106 ? 19.157 -5.242 -14.281 1.00 91.38 106 ARG A O 1
ATOM 767 N N . PHE A 1 107 ? 18.713 -3.037 -14.192 1.00 90.25 107 PHE A N 1
ATOM 768 C CA . PHE A 1 107 ? 18.295 -2.853 -15.574 1.00 90.25 107 PHE A CA 1
ATOM 769 C C . PHE A 1 107 ? 19.388 -2.106 -16.326 1.00 90.25 107 PHE A C 1
ATOM 771 O O . PHE A 1 107 ? 19.847 -1.044 -15.897 1.00 90.25 107 PHE A O 1
ATOM 778 N N . THR A 1 108 ? 19.813 -2.668 -17.445 1.00 88.94 108 THR A N 1
ATOM 779 C CA . THR A 1 108 ? 20.801 -2.053 -18.342 1.00 88.94 108 THR A CA 1
ATOM 780 C C . THR A 1 108 ? 20.168 -1.602 -19.651 1.00 88.94 108 THR A C 1
ATOM 782 O O . THR A 1 108 ? 20.695 -0.714 -20.323 1.00 88.94 108 THR A O 1
ATOM 785 N N . HIS A 1 109 ? 18.990 -2.145 -19.970 1.00 89.00 109 HIS A N 1
ATOM 786 C CA . HIS A 1 109 ? 18.235 -1.813 -21.168 1.00 89.00 109 HIS A CA 1
ATOM 787 C C . HIS A 1 109 ? 16.786 -1.440 -20.843 1.00 89.00 109 HIS A C 1
ATOM 789 O O . HIS A 1 109 ? 16.157 -2.006 -19.948 1.00 89.00 109 HIS A O 1
ATOM 795 N N . LEU A 1 110 ? 16.215 -0.512 -21.621 1.00 89.75 110 LEU A N 1
ATOM 796 C CA . LEU A 1 110 ? 14.813 -0.106 -21.462 1.00 89.75 110 LEU A CA 1
ATOM 797 C C . LEU A 1 110 ? 13.847 -1.282 -21.679 1.00 89.75 110 LEU A C 1
ATOM 799 O O . LEU A 1 110 ? 12.829 -1.360 -21.002 1.00 89.75 110 LEU A O 1
ATOM 803 N N . ALA A 1 111 ? 14.184 -2.227 -22.562 1.00 88.94 111 ALA A N 1
ATOM 804 C CA . ALA A 1 111 ? 13.384 -3.429 -22.804 1.00 88.94 111 ALA A CA 1
ATOM 805 C C . ALA A 1 111 ? 13.280 -4.347 -21.568 1.00 88.94 111 ALA A C 1
ATOM 807 O O . ALA A 1 111 ? 12.222 -4.931 -21.325 1.00 88.94 111 ALA A O 1
ATOM 808 N N . GLU A 1 112 ? 14.340 -4.445 -20.758 1.00 90.19 112 GLU A N 1
ATOM 809 C CA . GLU A 1 112 ? 14.333 -5.217 -19.505 1.00 90.19 112 GLU A CA 1
ATOM 810 C C . GLU A 1 112 ? 13.399 -4.564 -18.486 1.00 90.19 112 GLU A C 1
ATOM 812 O O . GLU A 1 112 ? 12.529 -5.229 -17.921 1.00 90.19 112 GLU A O 1
ATOM 817 N N . LEU A 1 113 ? 13.531 -3.243 -18.310 1.00 90.56 113 LEU A N 1
ATOM 818 C CA . LEU A 1 113 ? 12.655 -2.468 -17.435 1.00 90.56 113 LEU A CA 1
ATOM 819 C C . LEU A 1 113 ? 11.194 -2.557 -17.899 1.00 90.56 113 LEU A C 1
ATOM 821 O O . LEU A 1 113 ? 10.314 -2.800 -17.083 1.00 90.56 113 LEU A O 1
ATOM 825 N N . ALA A 1 114 ? 10.930 -2.441 -19.203 1.00 91.25 114 ALA A N 1
ATOM 826 C CA . ALA A 1 114 ? 9.587 -2.581 -19.765 1.00 91.25 114 ALA A CA 1
ATOM 827 C C . ALA A 1 114 ? 8.991 -3.972 -19.499 1.00 91.25 114 ALA A C 1
ATOM 829 O O . ALA A 1 114 ? 7.833 -4.083 -19.099 1.00 91.25 114 ALA A O 1
ATOM 830 N N . THR A 1 115 ? 9.783 -5.035 -19.671 1.00 92.06 115 THR A N 1
ATOM 831 C CA . THR A 1 115 ? 9.352 -6.417 -19.396 1.00 92.06 115 THR A CA 1
ATOM 832 C C . THR A 1 115 ? 9.036 -6.614 -17.915 1.00 92.06 115 THR A C 1
ATOM 834 O O . THR A 1 115 ? 8.038 -7.255 -17.567 1.00 92.06 115 THR A O 1
ATOM 837 N N . PHE A 1 116 ? 9.855 -6.034 -17.037 1.00 91.25 116 PHE A N 1
ATOM 838 C CA . PHE A 1 116 ? 9.619 -6.044 -15.600 1.00 91.25 116 PHE A CA 1
ATOM 839 C C . PHE A 1 116 ? 8.328 -5.302 -15.239 1.00 91.25 116 PHE A C 1
ATOM 841 O O . PHE A 1 116 ? 7.451 -5.901 -14.623 1.00 91.25 116 PHE A O 1
ATOM 848 N N . ILE A 1 117 ? 8.158 -4.056 -15.696 1.00 93.06 117 ILE A N 1
ATOM 849 C CA . ILE A 1 117 ? 6.948 -3.252 -15.457 1.00 93.06 117 ILE A CA 1
ATOM 850 C C . ILE A 1 117 ? 5.699 -3.977 -15.966 1.00 93.06 117 ILE A C 1
ATOM 852 O O . ILE A 1 117 ? 4.733 -4.123 -15.222 1.00 93.06 117 ILE A O 1
ATOM 856 N N . ALA A 1 118 ? 5.735 -4.534 -17.180 1.00 92.94 118 ALA A N 1
ATOM 857 C CA . ALA A 1 118 ? 4.620 -5.310 -17.721 1.00 92.94 118 ALA A CA 1
ATOM 858 C C . ALA A 1 118 ? 4.300 -6.552 -16.870 1.00 92.94 118 ALA A C 1
ATOM 860 O O . ALA A 1 118 ? 3.140 -6.938 -16.735 1.00 92.94 118 ALA A O 1
ATOM 861 N N . THR A 1 119 ? 5.316 -7.192 -16.290 1.00 91.81 119 THR A N 1
ATOM 862 C CA . THR A 1 119 ? 5.130 -8.342 -15.395 1.00 91.81 119 THR A CA 1
ATOM 863 C C . THR A 1 119 ? 4.510 -7.928 -14.067 1.00 91.81 119 THR A C 1
ATOM 865 O O . THR A 1 119 ? 3.601 -8.608 -13.590 1.00 91.81 119 THR A O 1
ATOM 868 N N . VAL A 1 120 ? 4.949 -6.808 -13.492 1.00 91.94 120 VAL A N 1
ATOM 869 C CA . VAL A 1 120 ? 4.362 -6.263 -12.262 1.00 91.94 120 VAL A CA 1
ATOM 870 C C . VAL A 1 120 ? 2.920 -5.806 -12.501 1.00 91.94 120 VAL A C 1
ATOM 872 O O . VAL A 1 120 ? 2.073 -6.090 -11.661 1.00 91.94 120 VAL A O 1
ATOM 875 N N . GLN A 1 121 ? 2.605 -5.213 -13.658 1.00 94.44 121 GLN A N 1
ATOM 876 C CA . GLN A 1 121 ? 1.231 -4.834 -14.016 1.00 94.44 121 GLN A CA 1
ATOM 877 C C . GLN A 1 121 ? 0.300 -6.047 -14.041 1.00 94.44 121 GLN A C 1
ATOM 879 O O . GLN A 1 121 ? -0.719 -6.050 -13.359 1.00 94.44 121 GLN A O 1
ATOM 884 N N . ARG A 1 122 ? 0.694 -7.130 -14.729 1.00 93.69 122 ARG A N 1
ATOM 885 C CA . ARG A 1 122 ? -0.097 -8.375 -14.742 1.00 93.69 122 ARG A CA 1
ATOM 886 C C . ARG A 1 122 ? -0.306 -8.954 -13.339 1.00 93.69 122 ARG A C 1
ATOM 888 O O . ARG A 1 122 ? -1.333 -9.577 -13.087 1.00 93.69 122 ARG A O 1
ATOM 895 N N . LYS A 1 123 ? 0.668 -8.783 -12.435 1.00 90.88 123 LYS A N 1
ATOM 896 C CA . LYS A 1 123 ? 0.521 -9.177 -11.027 1.00 90.88 123 LYS A CA 1
ATOM 897 C C . LYS A 1 123 ? -0.469 -8.269 -10.288 1.00 90.88 123 LYS A C 1
ATOM 899 O O . LYS A 1 123 ? -1.343 -8.810 -9.621 1.00 90.88 123 LYS A O 1
ATOM 904 N N . GLU A 1 124 ? -0.372 -6.939 -10.424 1.00 93.56 124 GLU A N 1
ATOM 905 C CA . GLU A 1 124 ? -1.338 -5.993 -9.825 1.00 93.56 124 GLU A CA 1
ATOM 906 C C . GLU A 1 124 ? -2.767 -6.346 -10.250 1.00 93.56 124 GLU A C 1
ATOM 908 O O . GLU A 1 124 ? -3.636 -6.467 -9.386 1.00 93.56 124 GLU A O 1
ATOM 913 N N . ASP A 1 125 ? -2.987 -6.565 -11.549 1.00 94.12 125 ASP A N 1
ATOM 914 C CA . ASP A 1 125 ? -4.302 -6.891 -12.106 1.00 94.12 125 ASP A CA 1
ATOM 915 C C . ASP A 1 125 ? -4.834 -8.210 -11.522 1.00 94.12 125 ASP A C 1
ATOM 917 O O . ASP A 1 125 ? -5.937 -8.252 -10.983 1.00 94.12 125 ASP A O 1
ATOM 921 N N . ARG A 1 126 ? -4.006 -9.267 -11.503 1.00 93.62 126 ARG A N 1
ATOM 922 C CA . ARG A 1 126 ? -4.387 -10.566 -10.923 1.00 93.62 126 ARG A CA 1
ATOM 923 C C . ARG A 1 126 ? -4.742 -10.469 -9.438 1.00 93.62 126 ARG A C 1
ATOM 925 O O . ARG A 1 126 ? -5.668 -11.141 -8.988 1.00 93.62 126 ARG A O 1
ATOM 932 N N . TYR A 1 127 ? -4.004 -9.676 -8.661 1.00 94.75 127 TYR A N 1
ATOM 933 C CA . TYR A 1 127 ? -4.325 -9.476 -7.248 1.00 94.75 127 TYR A CA 1
ATOM 934 C C . TYR A 1 127 ? -5.592 -8.641 -7.073 1.00 94.75 127 TYR A C 1
ATOM 936 O O . TYR A 1 127 ? -6.398 -8.950 -6.200 1.00 94.75 127 TYR A O 1
ATOM 944 N N . ALA A 1 128 ? -5.799 -7.620 -7.908 1.00 95.75 128 ALA A N 1
ATOM 945 C CA . ALA A 1 128 ? -7.023 -6.829 -7.897 1.00 95.75 128 ALA A CA 1
ATOM 946 C C . ALA A 1 128 ? -8.257 -7.701 -8.165 1.00 95.75 128 ALA A C 1
ATOM 948 O O . ALA A 1 128 ? -9.217 -7.627 -7.398 1.00 95.75 128 ALA A O 1
ATOM 949 N N . ASP A 1 129 ? -8.200 -8.562 -9.182 1.00 95.88 129 ASP A N 1
ATOM 950 C CA . ASP A 1 129 ? -9.280 -9.494 -9.515 1.00 95.88 129 ASP A CA 1
ATOM 951 C C . ASP A 1 129 ? -9.558 -10.457 -8.354 1.00 95.88 129 ASP A C 1
ATOM 953 O O . ASP A 1 129 ? -10.697 -10.572 -7.905 1.00 95.88 129 ASP A O 1
ATOM 957 N N . ALA A 1 130 ? -8.514 -11.055 -7.771 1.00 95.19 130 ALA A N 1
ATOM 958 C CA . ALA A 1 130 ? -8.662 -11.944 -6.618 1.00 95.19 130 ALA A CA 1
ATOM 959 C C . ALA A 1 130 ? -9.284 -11.237 -5.395 1.00 95.19 130 ALA A C 1
ATOM 961 O O . ALA A 1 130 ? -10.076 -11.836 -4.663 1.00 95.19 130 ALA A O 1
ATOM 962 N N . ILE A 1 131 ? -8.959 -9.960 -5.155 1.00 96.88 131 ILE A N 1
ATOM 963 C CA . ILE A 1 131 ? -9.581 -9.174 -4.076 1.00 96.88 131 ILE A CA 1
ATOM 964 C C . ILE A 1 131 ? -11.054 -8.893 -4.390 1.00 96.88 131 ILE A C 1
ATOM 966 O O . ILE A 1 131 ? -11.902 -9.011 -3.503 1.00 96.88 131 ILE A O 1
ATOM 970 N N . LEU A 1 132 ? -11.376 -8.540 -5.637 1.00 96.56 132 LEU A N 1
ATOM 971 C CA . LEU A 1 132 ? -12.754 -8.292 -6.067 1.00 96.56 132 LEU A CA 1
ATOM 972 C C . LEU A 1 132 ? -13.618 -9.554 -5.946 1.00 96.56 132 LEU A C 1
ATOM 974 O O . LEU A 1 132 ? -14.727 -9.470 -5.420 1.00 96.56 132 LEU A O 1
ATOM 978 N N . GLU A 1 133 ? -13.096 -10.716 -6.342 1.00 96.19 133 GLU A N 1
ATOM 979 C CA . GLU A 1 133 ? -13.765 -12.016 -6.199 1.00 96.19 133 GLU A CA 1
ATOM 980 C C . GLU A 1 133 ? -14.008 -12.392 -4.730 1.00 96.19 133 GLU A C 1
ATOM 982 O O . GLU A 1 133 ? -15.079 -12.893 -4.377 1.00 96.19 133 GLU A O 1
ATOM 987 N N . ARG A 1 134 ? -13.040 -12.122 -3.843 1.00 95.69 134 ARG A N 1
ATOM 988 C CA . ARG A 1 134 ? -13.190 -12.351 -2.392 1.00 95.69 134 ARG A CA 1
ATOM 989 C C . ARG A 1 134 ? -14.154 -11.372 -1.726 1.00 95.69 134 ARG A C 1
ATOM 991 O O . ARG A 1 134 ? -14.687 -11.686 -0.657 1.00 95.69 134 ARG A O 1
ATOM 998 N N . GLY A 1 135 ? -14.345 -10.207 -2.334 1.00 97.31 135 GLY A N 1
ATOM 999 C CA . GLY A 1 135 ? -15.091 -9.090 -1.783 1.00 97.31 135 GLY A CA 1
ATOM 1000 C C . GLY A 1 135 ? -14.310 -8.313 -0.724 1.00 97.31 135 GLY A C 1
ATOM 1001 O O . GLY A 1 135 ? -13.251 -8.715 -0.240 1.00 97.31 135 GLY A O 1
ATOM 1002 N N . PHE A 1 136 ? -14.865 -7.170 -0.339 1.00 96.94 136 PHE A N 1
ATOM 1003 C CA . PHE A 1 136 ? -14.286 -6.262 0.643 1.00 96.94 136 PHE A CA 1
ATOM 1004 C C . PHE A 1 136 ? -15.393 -5.577 1.433 1.00 96.94 136 PHE A C 1
ATOM 1006 O O . PHE A 1 136 ? -16.507 -5.365 0.945 1.00 96.94 136 PHE A O 1
ATOM 1013 N N . ARG A 1 137 ? -15.086 -5.214 2.673 1.00 95.88 137 ARG A N 1
ATOM 1014 C CA . ARG A 1 137 ? -16.009 -4.467 3.511 1.00 95.88 137 ARG A CA 1
ATOM 1015 C C . ARG A 1 137 ? -15.931 -2.973 3.206 1.00 95.88 137 ARG A C 1
ATOM 1017 O O . ARG A 1 137 ? -14.847 -2.399 3.110 1.00 95.88 137 ARG A O 1
ATOM 1024 N N . SER A 1 138 ? -17.097 -2.341 3.091 1.00 93.75 138 SER A N 1
ATOM 1025 C CA . SER A 1 138 ? -17.183 -0.882 3.061 1.00 93.75 138 SER A CA 1
ATOM 1026 C C . SER A 1 138 ? -16.876 -0.304 4.443 1.00 93.75 138 SER A C 1
ATOM 1028 O O . SER A 1 138 ? -17.393 -0.795 5.454 1.00 93.75 138 SER A O 1
ATOM 1030 N N . ILE A 1 139 ? -16.037 0.729 4.482 1.00 93.75 139 ILE A N 1
ATOM 1031 C CA . ILE A 1 139 ? -15.600 1.388 5.716 1.00 93.75 139 ILE A CA 1
ATOM 1032 C C . ILE A 1 139 ? -16.083 2.837 5.807 1.00 93.75 139 ILE A C 1
ATOM 1034 O O . ILE A 1 139 ? -16.482 3.445 4.815 1.00 93.75 139 ILE A O 1
ATOM 1038 N N . ALA A 1 140 ? -16.091 3.388 7.023 1.00 95.12 140 ALA A N 1
ATOM 1039 C CA . ALA A 1 140 ? -16.522 4.764 7.247 1.00 95.12 140 ALA A CA 1
ATOM 1040 C C . ALA A 1 140 ? -15.538 5.759 6.611 1.00 95.12 140 ALA A C 1
ATOM 1042 O O . ALA A 1 140 ? -14.357 5.475 6.432 1.00 95.12 140 ALA A O 1
ATOM 1043 N N . ARG A 1 141 ? -16.009 6.969 6.290 1.00 96.88 141 ARG A N 1
ATOM 1044 C CA . ARG A 1 141 ? -15.137 8.008 5.716 1.00 96.88 141 ARG A CA 1
ATOM 1045 C C . ARG A 1 141 ? -14.323 8.755 6.773 1.00 96.88 141 ARG A C 1
ATOM 1047 O O . ARG A 1 141 ? -13.260 9.285 6.466 1.00 96.88 141 ARG A O 1
ATOM 1054 N N . ARG A 1 142 ? -14.835 8.866 7.998 1.00 97.81 142 ARG A N 1
ATOM 1055 C CA . ARG A 1 142 ? -14.248 9.685 9.065 1.00 97.81 142 ARG A CA 1
ATOM 1056 C C . ARG A 1 142 ? -13.984 8.833 10.293 1.00 97.81 142 ARG A C 1
ATOM 1058 O O . ARG A 1 142 ? -14.845 8.066 10.713 1.00 97.81 142 ARG A O 1
ATOM 1065 N N . TYR A 1 143 ? -12.800 9.011 10.855 1.00 98.00 143 TYR A N 1
ATOM 1066 C CA . TYR A 1 143 ? -12.328 8.286 12.021 1.00 98.00 143 TYR A CA 1
ATOM 1067 C C . TYR A 1 143 ? -11.643 9.231 13.006 1.00 98.00 143 TYR A C 1
ATOM 1069 O O . TYR A 1 143 ? -10.991 10.199 12.609 1.00 98.00 143 TYR A O 1
ATOM 1077 N N . GLY A 1 144 ? -11.734 8.905 14.291 1.00 97.44 144 GLY A N 1
ATOM 1078 C CA . GLY A 1 144 ? -10.760 9.316 15.294 1.00 97.44 144 GLY A CA 1
ATOM 1079 C C . GLY A 1 144 ? -9.671 8.251 15.417 1.00 97.44 144 GLY A C 1
ATOM 1080 O O . GLY A 1 144 ? -9.976 7.077 15.630 1.00 97.44 144 GLY A O 1
ATOM 1081 N N . ALA A 1 145 ? -8.410 8.654 15.278 1.00 96.38 145 ALA A N 1
ATOM 1082 C CA . ALA A 1 145 ? -7.255 7.800 15.505 1.00 96.38 145 ALA A CA 1
ATOM 1083 C C . ALA A 1 145 ? -6.736 7.947 16.939 1.00 96.38 145 ALA A C 1
ATOM 1085 O O . ALA A 1 145 ? -6.385 9.048 17.373 1.00 96.38 145 ALA A O 1
ATOM 1086 N N . ASP A 1 146 ? -6.629 6.825 17.645 1.00 95.69 146 ASP A N 1
ATOM 1087 C CA . ASP A 1 146 ? -5.783 6.678 18.827 1.00 95.69 146 ASP A CA 1
ATOM 1088 C C . ASP A 1 146 ? -4.544 5.861 18.460 1.00 95.69 146 ASP A C 1
ATOM 1090 O O . ASP A 1 146 ? -4.622 4.845 17.771 1.00 95.69 146 ASP A O 1
ATOM 1094 N N . VAL A 1 147 ? -3.385 6.333 18.898 1.00 93.50 147 VAL A N 1
ATOM 1095 C CA . VAL A 1 147 ? -2.086 5.894 18.397 1.00 93.50 147 VAL A CA 1
ATOM 1096 C C . VAL A 1 147 ? -1.128 5.689 19.565 1.00 93.50 147 VAL A C 1
ATOM 1098 O O . VAL A 1 147 ? -1.064 6.528 20.476 1.00 93.50 147 VAL A O 1
ATOM 1101 N N . THR A 1 148 ? -0.386 4.577 19.548 1.00 92.81 148 THR A N 1
ATOM 1102 C CA . THR A 1 148 ? 0.679 4.303 20.525 1.00 92.81 148 THR A CA 1
ATOM 1103 C C . THR A 1 148 ? 1.953 5.084 20.206 1.00 92.81 148 THR A C 1
ATOM 1105 O O . THR A 1 148 ? 2.200 5.492 19.074 1.00 92.81 148 THR A O 1
ATOM 1108 N N . GLN A 1 149 ? 2.811 5.276 21.211 1.00 85.38 149 GLN A N 1
ATOM 1109 C CA . GLN A 1 149 ? 4.076 6.000 21.048 1.00 85.38 149 GLN A CA 1
ATOM 1110 C C . GLN A 1 149 ? 5.008 5.358 20.005 1.00 85.38 149 GLN A C 1
ATOM 1112 O O . GLN A 1 149 ? 5.738 6.074 19.329 1.00 85.38 149 GLN A O 1
ATOM 1117 N N . ALA A 1 150 ? 4.943 4.035 19.823 1.00 82.62 150 ALA A N 1
ATOM 1118 C CA . ALA A 1 150 ? 5.733 3.307 18.828 1.00 82.62 150 ALA A CA 1
ATOM 1119 C C . ALA A 1 150 ? 5.435 3.718 17.370 1.00 82.62 150 ALA A C 1
ATOM 1121 O O . ALA A 1 150 ? 6.244 3.470 16.486 1.00 82.62 150 ALA A O 1
ATOM 1122 N N . CYS A 1 151 ? 4.308 4.388 17.109 1.00 84.19 151 CYS A N 1
ATOM 1123 C CA . CYS A 1 151 ? 3.969 4.908 15.782 1.00 84.19 151 CYS A CA 1
ATOM 1124 C C . CYS A 1 151 ? 4.502 6.326 15.510 1.00 84.19 151 CYS A C 1
ATOM 1126 O O . CYS A 1 151 ? 4.278 6.869 14.422 1.00 84.19 151 CYS A O 1
ATOM 1128 N N . ALA A 1 152 ? 5.124 6.968 16.508 1.00 72.94 152 ALA A N 1
ATOM 1129 C CA . ALA A 1 152 ? 5.470 8.383 16.456 1.00 72.94 152 ALA A CA 1
ATOM 1130 C C . ALA A 1 152 ? 6.353 8.720 15.240 1.00 72.94 152 ALA A C 1
ATOM 1132 O O . ALA A 1 152 ? 7.274 7.991 14.887 1.00 72.94 152 ALA A O 1
ATOM 1133 N N . GLY A 1 153 ? 6.055 9.845 14.584 1.00 75.94 153 GLY A N 1
ATOM 1134 C CA . GLY A 1 153 ? 6.820 10.373 13.448 1.00 75.94 153 GLY A CA 1
ATOM 1135 C C . GLY A 1 153 ? 6.489 9.737 12.094 1.00 75.94 153 GLY A C 1
ATOM 1136 O O . GLY A 1 153 ? 6.301 10.467 11.117 1.00 75.94 153 GLY A O 1
ATOM 1137 N N . HIS A 1 154 ? 6.332 8.416 12.034 1.00 81.44 154 HIS A N 1
ATOM 1138 C CA . HIS A 1 154 ? 6.344 7.664 10.769 1.00 81.44 154 HIS A CA 1
ATOM 1139 C C . HIS A 1 154 ? 4.958 7.302 10.226 1.00 81.44 154 HIS A C 1
ATOM 1141 O O . HIS A 1 154 ? 4.764 7.269 9.012 1.00 81.44 154 HIS A O 1
ATOM 1147 N N . TRP A 1 155 ? 3.980 7.126 11.113 1.00 90.31 155 TRP A N 1
ATOM 1148 C CA . TRP A 1 155 ? 2.601 6.796 10.752 1.00 90.31 155 TRP A CA 1
ATOM 1149 C C . TRP A 1 155 ? 1.640 7.955 11.069 1.00 90.31 155 TRP A C 1
ATOM 1151 O O . TRP A 1 155 ? 2.020 9.133 10.995 1.00 90.31 155 TRP A O 1
ATOM 1161 N N . LEU A 1 156 ? 0.380 7.620 11.362 1.00 89.69 156 LEU A N 1
ATOM 1162 C CA . LEU A 1 156 ? -0.656 8.533 11.834 1.00 89.69 156 LEU A CA 1
ATOM 1163 C C . LEU A 1 156 ? -0.322 9.053 13.241 1.00 89.69 156 LEU A C 1
ATOM 1165 O O . LEU A 1 156 ? 0.354 8.397 14.027 1.00 89.69 156 LEU A O 1
ATOM 1169 N N . ALA A 1 157 ? -0.820 10.237 13.560 1.00 91.31 157 ALA A N 1
ATOM 1170 C CA . ALA A 1 157 ? -0.881 10.821 14.890 1.00 91.31 157 ALA A CA 1
ATOM 1171 C C . ALA A 1 157 ? -2.292 10.660 15.480 1.00 91.31 157 ALA A C 1
ATOM 1173 O O . ALA A 1 157 ? -3.250 10.312 14.784 1.00 91.31 157 ALA A O 1
ATOM 1174 N N . ARG A 1 158 ? -2.432 10.946 16.778 1.00 93.81 158 ARG A N 1
ATOM 1175 C CA . ARG A 1 158 ? -3.751 11.014 17.419 1.00 93.81 158 ARG A CA 1
ATOM 1176 C C . ARG A 1 158 ? -4.591 12.134 16.805 1.00 93.81 158 ARG A C 1
ATOM 1178 O O . ARG A 1 158 ? -4.066 13.215 16.544 1.00 93.81 158 ARG A O 1
ATOM 1185 N N . GLY A 1 159 ? -5.890 11.896 16.637 1.00 94.94 159 GLY A N 1
ATOM 1186 C CA . GLY A 1 159 ? -6.840 12.902 16.151 1.00 94.94 159 GLY A CA 1
ATOM 1187 C C . GLY A 1 159 ? -7.612 12.471 14.901 1.00 94.94 159 GLY A C 1
ATOM 1188 O O . GLY A 1 159 ? -7.703 11.277 14.618 1.00 94.94 159 GLY A O 1
ATOM 1189 N N . PRO A 1 160 ? -8.215 13.416 14.162 1.00 96.81 160 PRO A N 1
ATOM 1190 C CA . PRO A 1 160 ? -9.085 13.094 13.038 1.00 96.81 160 PRO A CA 1
ATOM 1191 C C . PRO A 1 160 ? -8.304 12.489 11.868 1.00 96.81 160 PRO A C 1
ATOM 1193 O O . PRO A 1 160 ? -7.193 12.918 11.549 1.00 96.81 160 PRO A O 1
ATOM 1196 N N . VAL A 1 161 ? -8.917 11.510 11.211 1.00 97.00 161 VAL A N 1
ATOM 1197 C CA . VAL A 1 161 ? -8.418 10.823 10.019 1.00 97.00 161 VAL A CA 1
ATOM 1198 C C . VAL A 1 161 ? -9.560 10.700 9.018 1.00 97.00 161 VAL A C 1
ATOM 1200 O O . VAL A 1 161 ? -10.700 10.404 9.383 1.00 97.00 161 VAL A O 1
ATOM 1203 N N . THR A 1 162 ? -9.256 10.927 7.744 1.00 97.81 162 THR A N 1
ATOM 1204 C CA . THR A 1 162 ? -10.195 10.665 6.648 1.00 97.81 162 THR A CA 1
ATOM 1205 C C . THR A 1 162 ? -9.741 9.436 5.887 1.00 97.81 162 THR A C 1
ATOM 1207 O O . THR A 1 162 ? -8.559 9.306 5.577 1.00 97.81 162 THR A O 1
ATOM 1210 N N . VAL A 1 163 ? -10.677 8.553 5.565 1.00 97.56 163 VAL A N 1
ATOM 1211 C CA . VAL A 1 163 ? -10.430 7.401 4.706 1.00 97.56 163 VAL A CA 1
ATOM 1212 C C . VAL A 1 163 ? -11.281 7.536 3.456 1.00 97.56 163 VAL A C 1
ATOM 1214 O O . VAL A 1 163 ? -12.498 7.692 3.530 1.00 97.56 163 VAL A O 1
ATOM 1217 N N . GLU A 1 164 ? -10.633 7.512 2.300 1.00 97.62 164 GLU A N 1
ATOM 1218 C CA . GLU A 1 164 ? -11.301 7.403 1.009 1.00 97.62 164 GLU A CA 1
ATOM 1219 C C . GLU A 1 164 ? -11.167 5.975 0.509 1.00 97.62 164 GLU A C 1
ATOM 1221 O O . GLU A 1 164 ? -10.066 5.428 0.479 1.00 97.62 164 GLU A O 1
ATOM 1226 N N . GLN A 1 165 ? -12.294 5.380 0.134 1.00 97.19 165 GLN A N 1
ATOM 1227 C CA . GLN A 1 165 ? -12.354 4.027 -0.385 1.00 97.19 165 GLN A CA 1
ATOM 1228 C C . GLN A 1 165 ? -12.882 4.057 -1.820 1.00 97.19 165 GLN A C 1
ATOM 1230 O O . GLN A 1 165 ? -13.987 4.540 -2.064 1.00 97.19 165 GLN A O 1
ATOM 1235 N N . ASP A 1 166 ? -12.092 3.526 -2.749 1.00 96.69 166 ASP A N 1
ATOM 1236 C CA . ASP A 1 166 ? -12.507 3.212 -4.117 1.00 96.69 166 ASP A CA 1
ATOM 1237 C C . ASP A 1 166 ? -12.416 1.695 -4.295 1.00 96.69 166 ASP A C 1
ATOM 1239 O O . ASP A 1 166 ? -11.324 1.121 -4.353 1.00 96.69 166 ASP A O 1
ATOM 1243 N N . HIS A 1 167 ? -13.573 1.036 -4.323 1.00 96.50 167 HIS A N 1
ATOM 1244 C CA . HIS A 1 167 ? -13.675 -0.417 -4.206 1.00 96.50 167 HIS A CA 1
ATOM 1245 C C . HIS A 1 167 ? -12.908 -0.925 -2.970 1.00 96.50 167 HIS A C 1
ATOM 1247 O O . HIS A 1 167 ? -13.167 -0.499 -1.848 1.00 96.50 167 HIS A O 1
ATOM 1253 N N . PHE A 1 168 ? -11.940 -1.818 -3.147 1.00 97.19 168 PHE A N 1
ATOM 1254 C CA . PHE A 1 168 ? -11.106 -2.328 -2.064 1.00 97.19 168 PHE A CA 1
ATOM 1255 C C . PHE A 1 168 ? -9.927 -1.408 -1.716 1.00 97.19 168 PHE A C 1
ATOM 1257 O O . PHE A 1 168 ? -9.256 -1.628 -0.710 1.00 97.19 168 PHE A O 1
ATOM 1264 N N . ARG A 1 169 ? -9.631 -0.392 -2.534 1.00 97.50 169 ARG A N 1
ATOM 1265 C CA . ARG A 1 169 ? -8.460 0.478 -2.368 1.00 97.50 169 ARG A CA 1
ATOM 1266 C C . ARG A 1 169 ? -8.771 1.571 -1.364 1.00 97.50 169 ARG A C 1
ATOM 1268 O O . ARG A 1 169 ? -9.800 2.233 -1.472 1.00 97.50 169 ARG A O 1
ATOM 1275 N N . LEU A 1 170 ? -7.858 1.789 -0.430 1.00 97.38 170 LEU A N 1
ATOM 1276 C CA . LEU A 1 170 ? -7.984 2.780 0.627 1.00 97.38 170 LEU A CA 1
ATOM 1277 C C . LEU A 1 170 ? -6.912 3.860 0.477 1.00 97.38 170 LEU A C 1
ATOM 1279 O O . LEU A 1 170 ? -5.747 3.566 0.207 1.00 97.38 170 LEU A O 1
ATOM 1283 N N . ALA A 1 171 ? -7.294 5.106 0.726 1.00 96.38 171 ALA A N 1
ATOM 1284 C CA . ALA A 1 171 ? -6.382 6.211 0.973 1.00 96.38 171 ALA A CA 1
ATOM 1285 C C . ALA A 1 171 ? -6.699 6.804 2.348 1.00 96.38 171 ALA A C 1
ATOM 1287 O O . ALA A 1 171 ? -7.759 7.398 2.552 1.00 96.38 171 ALA A O 1
ATOM 1288 N N . ILE A 1 172 ? -5.779 6.631 3.295 1.00 96.44 172 ILE A N 1
ATOM 1289 C CA . ILE A 1 172 ? -5.906 7.139 4.661 1.00 96.44 172 ILE A CA 1
ATOM 1290 C C . ILE A 1 172 ? -5.133 8.453 4.758 1.00 96.44 172 ILE A C 1
ATOM 1292 O O . ILE A 1 172 ? -3.926 8.479 4.514 1.00 96.44 172 ILE A O 1
ATOM 1296 N N . ARG A 1 173 ? -5.818 9.545 5.107 1.00 96.19 173 ARG A N 1
ATOM 1297 C CA . ARG A 1 173 ? -5.255 10.901 5.144 1.00 96.19 173 ARG A CA 1
ATOM 1298 C C . ARG A 1 173 ? -5.344 11.537 6.524 1.00 96.19 173 ARG A C 1
ATOM 1300 O O . ARG A 1 173 ? -6.395 11.496 7.170 1.00 96.19 173 ARG A O 1
ATOM 1307 N N . GLN A 1 174 ? -4.255 12.187 6.928 1.00 93.44 174 GLN A N 1
ATOM 1308 C CA . GLN A 1 174 ? -4.193 13.030 8.120 1.00 93.44 174 GLN A CA 1
ATOM 1309 C C . GLN A 1 174 ? -3.209 14.186 7.909 1.00 93.44 174 GLN A C 1
ATOM 1311 O O . GLN A 1 174 ? -1.995 13.983 7.851 1.00 93.44 174 GLN A O 1
ATOM 1316 N N . GLY A 1 175 ? -3.739 15.408 7.804 1.00 90.56 175 GLY A N 1
ATOM 1317 C CA . GLY A 1 175 ? -2.954 16.557 7.348 1.00 90.56 175 GLY A CA 1
ATOM 1318 C C . GLY A 1 175 ? -2.360 16.281 5.963 1.00 90.56 175 GLY A C 1
ATOM 1319 O O . GLY A 1 175 ? -3.056 15.777 5.087 1.00 90.56 175 GLY A O 1
ATOM 1320 N N . GLU A 1 176 ? -1.062 16.535 5.807 1.00 89.75 176 GLU A N 1
ATOM 1321 C CA . GLU A 1 176 ? -0.312 16.291 4.563 1.00 89.75 176 GLU A CA 1
ATOM 1322 C C . GLU A 1 176 ? 0.049 14.810 4.335 1.00 89.75 176 GLU A C 1
ATOM 1324 O O . GLU A 1 176 ? 0.516 14.429 3.261 1.00 89.75 176 GLU A O 1
ATOM 1329 N N . LYS A 1 177 ? -0.134 13.942 5.340 1.00 90.62 177 LYS A N 1
ATOM 1330 C CA . LYS A 1 177 ? 0.230 12.525 5.227 1.00 90.62 177 LYS A CA 1
ATOM 1331 C C . LYS A 1 177 ? -0.874 11.744 4.523 1.00 90.62 177 LYS A C 1
ATOM 1333 O O . LYS A 1 177 ? -2.034 11.799 4.932 1.00 90.62 177 LYS A O 1
ATOM 1338 N N . THR A 1 178 ? -0.484 10.957 3.522 1.00 92.94 178 THR A N 1
ATOM 1339 C CA . THR A 1 178 ? -1.355 9.998 2.832 1.00 92.94 178 THR A CA 1
ATOM 1340 C C . THR A 1 178 ? -0.721 8.615 2.861 1.00 92.94 178 THR A C 1
ATOM 1342 O O . THR A 1 178 ? 0.444 8.459 2.502 1.00 92.94 178 THR A O 1
ATOM 1345 N N . PHE A 1 179 ? -1.501 7.617 3.267 1.00 94.00 179 PHE A N 1
ATOM 1346 C CA . PHE A 1 179 ? -1.100 6.215 3.298 1.00 94.00 179 PHE A CA 1
ATOM 1347 C C . PHE A 1 179 ? -2.018 5.394 2.398 1.00 94.00 179 PHE A C 1
ATOM 1349 O O . PHE A 1 179 ? -3.243 5.538 2.449 1.00 94.00 179 PHE A O 1
ATOM 1356 N N . SER A 1 180 ? -1.416 4.534 1.584 1.00 95.38 180 SER A N 1
ATOM 1357 C CA . SER A 1 180 ? -2.142 3.618 0.707 1.00 95.38 180 SER A CA 1
ATOM 1358 C C . SER A 1 180 ? -2.515 2.361 1.477 1.00 95.38 180 SER A C 1
ATOM 1360 O O . SER A 1 180 ? -1.688 1.803 2.198 1.00 95.38 180 SER A O 1
ATOM 1362 N N . GLY A 1 181 ? -3.743 1.892 1.302 1.00 96.94 181 GLY A N 1
ATOM 1363 C CA . GLY A 1 181 ? -4.209 0.648 1.893 1.00 96.94 181 GLY A CA 1
ATOM 1364 C C . GLY A 1 181 ? -5.110 -0.156 0.967 1.00 96.94 181 GLY A C 1
ATOM 1365 O O . GLY A 1 181 ? -5.509 0.302 -0.105 1.00 96.94 181 GLY A O 1
ATOM 1366 N N . ALA A 1 182 ? -5.422 -1.371 1.392 1.00 97.62 182 ALA A N 1
ATOM 1367 C CA . ALA A 1 182 ? -6.326 -2.284 0.714 1.00 97.62 182 ALA A CA 1
ATOM 1368 C C . ALA A 1 182 ? -7.157 -3.040 1.754 1.00 97.62 182 ALA A C 1
ATOM 1370 O O . ALA A 1 182 ? -6.629 -3.451 2.789 1.00 97.62 182 ALA A O 1
ATOM 1371 N N . ALA A 1 183 ? -8.445 -3.211 1.472 1.00 97.75 183 ALA A N 1
ATOM 1372 C CA . ALA A 1 183 ? -9.361 -4.028 2.252 1.00 97.75 183 ALA A CA 1
ATOM 1373 C C . ALA A 1 183 ? -9.673 -5.328 1.503 1.00 97.75 183 ALA A C 1
ATOM 1375 O O . ALA A 1 183 ? -10.122 -5.287 0.363 1.00 97.75 183 ALA A O 1
ATOM 1376 N N . VAL A 1 184 ? -9.484 -6.477 2.145 1.00 97.62 184 VAL A N 1
ATOM 1377 C CA . VAL A 1 184 ? -9.813 -7.799 1.591 1.00 97.62 184 VAL A CA 1
ATOM 1378 C C . VAL A 1 184 ? -10.701 -8.502 2.605 1.00 97.62 184 VAL A C 1
ATOM 1380 O O . VAL A 1 184 ? -10.266 -8.770 3.722 1.00 97.62 184 VAL A O 1
ATOM 1383 N N . ARG A 1 185 ? -11.967 -8.755 2.259 1.00 96.62 185 ARG A N 1
ATOM 1384 C CA . ARG A 1 185 ? -13.022 -9.124 3.220 1.00 96.62 185 ARG A CA 1
ATOM 1385 C C . ARG A 1 185 ? -13.057 -8.143 4.399 1.00 96.62 185 ARG A C 1
ATOM 1387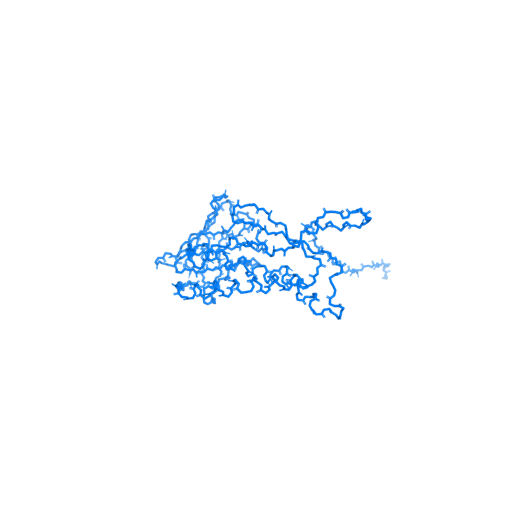 O O . ARG A 1 185 ? -13.423 -6.985 4.207 1.00 96.62 185 ARG A O 1
ATOM 1394 N N . ASP A 1 186 ? -12.698 -8.588 5.600 1.00 96.69 186 ASP A N 1
ATOM 1395 C CA . ASP A 1 186 ? -12.574 -7.774 6.810 1.00 96.69 186 ASP A CA 1
ATOM 1396 C C . ASP A 1 186 ? -11.121 -7.392 7.140 1.00 96.69 186 ASP A C 1
ATOM 1398 O O . ASP A 1 186 ? -10.905 -6.620 8.071 1.00 96.69 186 ASP A O 1
ATOM 1402 N N . ALA A 1 187 ? -10.128 -7.908 6.415 1.00 97.56 187 ALA A N 1
ATOM 1403 C CA . ALA A 1 187 ? -8.723 -7.572 6.604 1.00 97.56 187 ALA A CA 1
ATOM 1404 C C . ALA A 1 187 ? -8.384 -6.225 5.954 1.00 97.56 187 ALA A C 1
ATOM 1406 O O . ALA A 1 187 ? -8.901 -5.880 4.893 1.00 97.56 187 ALA A O 1
ATOM 1407 N N . VAL A 1 188 ? -7.486 -5.475 6.586 1.00 97.62 188 VAL A N 1
ATOM 1408 C CA . VAL A 1 188 ? -6.956 -4.201 6.101 1.00 97.62 188 VAL A CA 1
ATOM 1409 C C . VAL A 1 188 ? -5.442 -4.240 6.179 1.00 97.62 188 VAL A C 1
ATOM 1411 O O . VAL A 1 188 ? -4.874 -4.497 7.241 1.00 97.62 188 VAL A O 1
ATOM 1414 N N . THR A 1 189 ? -4.808 -3.916 5.060 1.00 96.25 189 THR A N 1
ATOM 1415 C CA . THR A 1 189 ? -3.365 -3.705 4.959 1.00 96.25 189 THR A CA 1
ATOM 1416 C C . THR A 1 189 ? -3.116 -2.249 4.590 1.00 96.25 189 THR A C 1
ATOM 1418 O O . THR A 1 189 ? -3.784 -1.717 3.704 1.00 96.25 189 THR A O 1
ATOM 1421 N N . VAL A 1 190 ? -2.161 -1.595 5.249 1.00 95.50 190 VAL A N 1
ATOM 1422 C CA . VAL A 1 190 ? -1.739 -0.220 4.948 1.00 95.50 190 VAL A CA 1
ATOM 1423 C C . VAL A 1 190 ? -0.222 -0.185 4.825 1.00 95.50 190 VAL A C 1
ATOM 1425 O O . VAL A 1 190 ? 0.483 -0.718 5.678 1.00 95.50 190 VAL A O 1
ATOM 1428 N N . ILE A 1 191 ? 0.290 0.459 3.780 1.00 91.38 191 ILE A N 1
ATOM 1429 C CA . ILE A 1 191 ? 1.729 0.616 3.551 1.00 91.38 191 ILE A CA 1
ATOM 1430 C C . ILE A 1 191 ? 2.163 2.069 3.737 1.00 91.38 191 ILE A C 1
ATOM 1432 O O . ILE A 1 191 ? 1.419 3.014 3.456 1.00 91.38 191 ILE A O 1
ATOM 1436 N N . SER A 1 192 ? 3.396 2.252 4.207 1.00 84.50 192 SER A N 1
ATOM 1437 C CA . SER A 1 192 ? 4.032 3.565 4.212 1.00 84.50 192 SER A CA 1
ATOM 1438 C C . SER A 1 192 ? 4.425 3.950 2.781 1.00 84.50 192 SER A C 1
ATOM 1440 O O . SER A 1 192 ? 4.862 3.060 2.042 1.00 84.50 192 SER A O 1
ATOM 1442 N N . PRO A 1 193 ? 4.375 5.238 2.404 1.00 76.31 193 PRO A N 1
ATOM 1443 C CA . PRO A 1 193 ? 4.916 5.703 1.128 1.00 76.31 193 PRO A CA 1
ATOM 1444 C C . PRO A 1 193 ? 6.350 5.198 0.899 1.00 76.31 193 PRO A C 1
ATOM 1446 O O . PRO A 1 193 ? 7.178 5.244 1.814 1.00 76.31 193 PRO A O 1
ATOM 1449 N N . GLY A 1 194 ? 6.648 4.681 -0.296 1.00 69.75 194 GLY A N 1
ATOM 1450 C CA . GLY A 1 194 ? 7.973 4.152 -0.633 1.00 69.75 194 GLY A CA 1
ATOM 1451 C C . GLY A 1 194 ? 8.388 2.871 0.103 1.00 69.75 194 GLY A C 1
ATOM 1452 O O . GLY A 1 194 ? 9.562 2.511 0.042 1.00 69.75 194 GLY A O 1
ATOM 1453 N N . GLY A 1 195 ? 7.487 2.201 0.837 1.00 73.12 195 GLY A N 1
ATOM 1454 C CA . GLY A 1 195 ? 7.800 0.941 1.535 1.00 73.12 195 GLY A CA 1
ATOM 1455 C C . GLY A 1 195 ? 8.919 1.074 2.580 1.00 73.12 195 GLY A C 1
ATOM 1456 O O . GLY A 1 195 ? 9.722 0.159 2.795 1.00 73.12 195 GLY A O 1
ATOM 1457 N N . GLN A 1 196 ? 9.044 2.253 3.192 1.00 76.69 196 GLN A N 1
ATOM 1458 C CA . GLN A 1 196 ? 10.111 2.526 4.153 1.00 76.69 196 GLN A CA 1
ATOM 1459 C C . GLN A 1 196 ? 9.923 1.745 5.459 1.00 76.69 196 GLN A C 1
ATOM 1461 O O . GLN A 1 196 ? 10.915 1.251 5.998 1.00 76.69 196 GLN A O 1
ATOM 1466 N N . TRP A 1 197 ? 8.674 1.570 5.895 1.00 81.69 197 TRP A N 1
ATOM 1467 C CA . TRP A 1 197 ? 8.283 0.916 7.144 1.00 81.69 197 TRP A CA 1
ATOM 1468 C C . TRP A 1 197 ? 7.525 -0.395 6.887 1.00 81.69 197 TRP A C 1
ATOM 1470 O O . TRP A 1 197 ? 6.915 -0.535 5.820 1.00 81.69 197 TRP A O 1
ATOM 1480 N N . PRO A 1 198 ? 7.544 -1.349 7.840 1.00 83.56 198 PRO A N 1
ATOM 1481 C CA . PRO A 1 198 ? 6.721 -2.554 7.762 1.00 83.56 198 PRO A CA 1
ATOM 1482 C C . PRO A 1 198 ? 5.237 -2.204 7.585 1.00 83.56 198 PRO A C 1
ATOM 1484 O O . PRO A 1 198 ? 4.798 -1.182 8.112 1.00 83.56 198 PRO A O 1
ATOM 1487 N N . PRO A 1 199 ? 4.452 -3.007 6.849 1.00 89.38 199 PRO A N 1
ATOM 1488 C CA . PRO A 1 199 ? 3.034 -2.729 6.660 1.00 89.38 199 PRO A CA 1
ATOM 1489 C C . PRO A 1 199 ? 2.278 -2.780 7.989 1.00 89.38 199 PRO A C 1
ATOM 1491 O O . PRO A 1 199 ? 2.575 -3.595 8.861 1.00 89.38 199 PRO A O 1
ATOM 1494 N N . LEU A 1 200 ? 1.243 -1.952 8.105 1.00 93.38 200 LEU A N 1
ATOM 1495 C CA . LEU A 1 200 ? 0.268 -2.079 9.176 1.00 93.38 200 LEU A CA 1
ATOM 1496 C C . LEU A 1 200 ? -0.842 -3.041 8.763 1.00 93.38 200 LEU A C 1
ATOM 1498 O O . LEU A 1 200 ? -1.487 -2.841 7.730 1.00 93.38 200 LEU A O 1
ATOM 1502 N N . LEU A 1 201 ? -1.103 -4.036 9.603 1.00 95.06 201 LEU A N 1
ATOM 1503 C CA . LEU A 1 201 ? -2.114 -5.068 9.382 1.00 95.06 201 LEU A CA 1
ATOM 1504 C C . LEU A 1 201 ? -3.224 -4.953 10.432 1.00 95.06 201 LEU A C 1
ATOM 1506 O O . LEU A 1 201 ? -2.956 -4.751 11.616 1.00 95.06 201 LEU A O 1
ATOM 1510 N N . GLY A 1 202 ? -4.485 -5.069 10.020 1.00 96.06 202 GLY A N 1
ATOM 1511 C CA . GLY A 1 202 ? -5.626 -4.961 10.928 1.00 96.06 202 GLY A CA 1
ATOM 1512 C C . GLY A 1 202 ? -6.927 -5.561 10.412 1.00 96.06 202 GLY A C 1
ATOM 1513 O O . GLY A 1 202 ? -7.032 -5.981 9.269 1.00 96.06 202 GLY A O 1
ATOM 1514 N N . ARG A 1 203 ? -7.959 -5.605 11.255 1.00 96.62 203 ARG A N 1
ATOM 1515 C CA . ARG A 1 203 ? -9.299 -6.077 10.861 1.00 96.62 203 ARG A CA 1
ATOM 1516 C C . ARG A 1 203 ? -10.363 -5.020 11.116 1.00 96.62 203 ARG A C 1
ATOM 1518 O O . ARG A 1 203 ? -10.230 -4.241 12.061 1.00 96.62 203 ARG A O 1
ATOM 1525 N N . ILE A 1 204 ? -11.407 -5.031 10.290 1.00 96.19 204 ILE A N 1
ATOM 1526 C CA . ILE A 1 204 ? -12.608 -4.200 10.407 1.00 96.19 204 ILE A CA 1
ATOM 1527 C C . ILE A 1 204 ? -13.649 -4.971 11.217 1.00 96.19 204 ILE A C 1
ATOM 1529 O O . ILE A 1 204 ? -14.246 -5.942 10.739 1.00 96.19 204 ILE A O 1
ATOM 1533 N N . ASP A 1 205 ? -13.904 -4.524 12.442 1.00 95.31 205 ASP A N 1
ATOM 1534 C CA . ASP A 1 205 ? -14.901 -5.156 13.303 1.00 95.31 205 ASP A CA 1
ATOM 1535 C C . ASP A 1 205 ? -16.342 -4.825 12.877 1.00 95.31 205 ASP A C 1
ATOM 1537 O O . ASP A 1 205 ? -16.595 -4.049 11.953 1.00 95.31 205 ASP A O 1
ATOM 1541 N N . ARG A 1 206 ? -17.340 -5.434 13.527 1.00 93.25 206 ARG A N 1
ATOM 1542 C CA . ARG A 1 206 ? -18.762 -5.229 13.189 1.00 93.25 206 ARG A CA 1
ATOM 1543 C C . ARG A 1 206 ? -19.222 -3.774 13.320 1.00 93.25 206 ARG A C 1
ATOM 1545 O O . ARG A 1 206 ? -20.093 -3.379 12.553 1.00 93.25 206 ARG A O 1
ATOM 1552 N N . GLU A 1 207 ? -18.596 -2.990 14.187 1.00 95.06 207 GLU A N 1
ATOM 1553 C CA . GLU A 1 207 ? -18.872 -1.567 14.411 1.00 95.06 207 GLU A CA 1
ATOM 1554 C C . GLU A 1 207 ? -18.032 -0.655 13.499 1.00 95.06 207 GLU A C 1
ATOM 1556 O O . GLU A 1 207 ? -18.018 0.559 13.679 1.00 95.06 207 GLU A O 1
ATOM 1561 N N . ASN A 1 208 ? -17.355 -1.222 12.493 1.00 95.62 208 ASN A N 1
ATOM 1562 C CA . ASN A 1 208 ? -16.504 -0.505 11.544 1.00 95.62 208 ASN A CA 1
ATOM 1563 C C . ASN A 1 208 ? -15.248 0.113 12.183 1.00 95.62 208 ASN A C 1
ATOM 1565 O O . ASN A 1 208 ? -14.633 1.011 11.603 1.00 95.62 208 ASN A O 1
ATOM 1569 N N . ARG A 1 209 ? -14.851 -0.365 13.369 1.00 97.44 209 ARG A N 1
ATOM 1570 C CA . ARG A 1 209 ? -13.583 -0.006 14.013 1.00 97.44 209 ARG A CA 1
ATOM 1571 C C . ARG A 1 209 ? -12.451 -0.810 13.392 1.00 97.44 209 ARG A C 1
ATOM 1573 O O . ARG A 1 209 ? -12.624 -1.981 13.052 1.00 97.44 209 ARG A O 1
ATOM 1580 N N . ILE A 1 210 ? -11.283 -0.187 13.285 1.00 97.50 210 ILE A N 1
ATOM 1581 C CA . ILE A 1 210 ? -10.088 -0.805 12.705 1.00 97.50 210 ILE A CA 1
ATOM 1582 C C . ILE A 1 210 ? -8.957 -0.730 13.723 1.00 97.50 210 ILE A C 1
ATOM 1584 O O . ILE A 1 210 ? -8.688 0.332 14.281 1.00 97.50 210 ILE A O 1
ATOM 1588 N N . VAL A 1 211 ? -8.275 -1.850 13.958 1.00 96.88 211 VAL A N 1
ATOM 1589 C CA . VAL A 1 211 ? -7.039 -1.882 14.753 1.00 96.88 211 VAL A CA 1
ATOM 1590 C C . VAL A 1 211 ? -5.904 -2.326 13.849 1.00 96.88 211 VAL A C 1
ATOM 1592 O O . VAL A 1 211 ? -5.816 -3.502 13.513 1.00 96.88 211 VAL A O 1
ATOM 1595 N N . LEU A 1 212 ? -5.066 -1.372 13.463 1.00 96.06 212 LEU A N 1
ATOM 1596 C CA . LEU A 1 212 ? -3.879 -1.549 12.637 1.00 96.06 212 LEU A CA 1
ATOM 1597 C C . LEU A 1 212 ? -2.654 -1.759 13.530 1.00 96.06 212 LEU A C 1
ATOM 1599 O O . LEU A 1 212 ? -2.493 -1.041 14.521 1.00 96.06 212 LEU A O 1
ATOM 1603 N N . LYS A 1 213 ? -1.796 -2.720 13.188 1.00 94.38 213 LYS A N 1
ATOM 1604 C CA . LYS A 1 213 ? -0.592 -3.061 13.952 1.00 94.38 213 LYS A CA 1
ATOM 1605 C C . LYS A 1 213 ? 0.615 -3.259 13.049 1.00 94.38 213 LYS A C 1
ATOM 1607 O O . LYS A 1 213 ? 0.489 -3.851 11.984 1.00 94.38 213 LYS A O 1
ATOM 1612 N N . ASP A 1 214 ? 1.766 -2.803 13.518 1.00 88.75 214 ASP A N 1
ATOM 1613 C CA . ASP A 1 214 ? 3.076 -3.263 13.063 1.00 88.75 214 ASP A CA 1
ATOM 1614 C C . ASP A 1 214 ? 3.642 -4.155 14.172 1.00 88.75 214 ASP A C 1
ATOM 1616 O O . ASP A 1 214 ? 4.000 -3.675 15.254 1.00 88.75 214 ASP A O 1
ATOM 1620 N N . ASP A 1 215 ? 3.684 -5.459 13.909 1.00 78.62 215 ASP A N 1
ATOM 1621 C CA . ASP A 1 215 ? 4.108 -6.462 14.887 1.00 78.62 215 ASP A CA 1
ATOM 1622 C C . ASP A 1 215 ? 5.614 -6.391 15.200 1.00 78.62 215 ASP A C 1
ATOM 1624 O O . ASP A 1 215 ? 6.039 -6.893 16.241 1.00 78.62 215 ASP A O 1
ATOM 1628 N N . LEU A 1 216 ? 6.425 -5.737 14.356 1.00 80.50 216 LEU A N 1
ATOM 1629 C CA . LEU A 1 216 ? 7.866 -5.584 14.588 1.00 80.50 216 LEU A CA 1
ATOM 1630 C C . LEU A 1 216 ? 8.173 -4.443 15.558 1.00 80.50 216 LEU A C 1
ATOM 1632 O O . LEU A 1 216 ? 9.081 -4.556 16.381 1.00 80.50 216 LEU A O 1
ATOM 1636 N N . THR A 1 217 ? 7.433 -3.338 15.465 1.00 81.94 217 THR A N 1
ATOM 1637 C CA . THR A 1 217 ? 7.691 -2.133 16.274 1.00 81.94 217 THR A CA 1
ATOM 1638 C C . THR A 1 217 ? 6.752 -1.992 17.469 1.00 81.94 217 THR A C 1
ATOM 1640 O O . THR A 1 217 ? 7.002 -1.174 18.356 1.00 81.94 217 THR A O 1
ATOM 1643 N N . GLY A 1 218 ? 5.657 -2.757 17.510 1.00 85.06 218 GLY A N 1
ATOM 1644 C CA . GLY A 1 218 ? 4.589 -2.570 18.493 1.00 85.06 218 GLY A CA 1
ATOM 1645 C C . GLY A 1 218 ? 3.762 -1.300 18.250 1.00 85.06 218 GLY A C 1
ATOM 1646 O O . GLY A 1 218 ? 3.025 -0.855 19.141 1.00 85.06 218 GLY A O 1
ATOM 1647 N N . CYS A 1 219 ? 3.872 -0.687 17.065 1.00 90.94 219 CYS A N 1
ATOM 1648 C CA . CYS A 1 219 ? 2.979 0.390 16.657 1.00 90.94 219 CYS A CA 1
ATOM 1649 C C . CYS A 1 219 ? 1.550 -0.153 16.536 1.00 90.94 219 CYS A C 1
ATOM 1651 O O . CYS A 1 219 ? 1.297 -1.133 15.841 1.00 90.94 219 CYS A O 1
ATOM 1653 N N . VAL A 1 220 ? 0.607 0.491 17.229 1.00 95.25 220 VAL A N 1
ATOM 1654 C CA . VAL A 1 220 ? -0.821 0.170 17.171 1.00 95.25 220 VAL A CA 1
ATOM 1655 C C . VAL A 1 220 ? -1.606 1.451 16.933 1.00 95.25 220 VAL A C 1
ATOM 1657 O O . VAL A 1 220 ? -1.477 2.418 17.689 1.00 95.25 220 VAL A O 1
ATOM 1660 N N . ILE A 1 221 ? -2.460 1.428 15.913 1.00 95.62 221 ILE A N 1
ATOM 1661 C CA . ILE A 1 221 ? -3.382 2.509 15.576 1.00 95.62 221 ILE A CA 1
ATOM 1662 C C . ILE A 1 221 ? -4.806 1.972 15.636 1.00 95.62 221 ILE A C 1
ATOM 1664 O O . ILE A 1 221 ? -5.158 1.009 14.956 1.00 95.62 221 ILE A O 1
ATOM 1668 N N . ARG A 1 222 ? -5.639 2.608 16.452 1.00 97.25 222 ARG A N 1
ATOM 1669 C CA . ARG A 1 222 ? -7.069 2.326 16.569 1.00 97.25 222 ARG A CA 1
ATOM 1670 C C . ARG A 1 222 ? -7.834 3.426 15.857 1.00 97.25 222 ARG A C 1
ATOM 1672 O O . ARG A 1 222 ? -7.735 4.584 16.248 1.00 97.25 222 ARG A O 1
ATOM 1679 N N . LEU A 1 223 ? -8.595 3.064 14.836 1.00 97.31 223 LEU A N 1
ATOM 1680 C CA . LEU A 1 223 ? -9.506 3.951 14.129 1.00 97.31 223 LEU A CA 1
ATOM 1681 C C . LEU A 1 223 ? -10.928 3.653 14.608 1.00 97.31 223 LEU A C 1
ATOM 1683 O O . LEU A 1 223 ? -11.448 2.555 14.391 1.00 97.31 223 LEU A O 1
ATOM 1687 N N . VAL A 1 224 ? -11.551 4.630 15.262 1.00 97.19 224 VAL A N 1
ATOM 1688 C CA . VAL A 1 224 ? -12.947 4.563 15.720 1.00 97.19 224 VAL A CA 1
ATOM 1689 C C . VAL A 1 224 ? -13.790 5.503 14.857 1.00 97.19 224 VAL A C 1
ATOM 1691 O O . VAL A 1 224 ? -13.381 6.656 14.704 1.00 97.19 224 VAL A O 1
ATOM 1694 N N . PRO A 1 225 ? -14.899 5.049 14.241 1.00 95.56 225 PRO A N 1
ATOM 1695 C CA . PRO A 1 225 ? -15.742 5.916 13.421 1.00 95.56 225 PRO A CA 1
ATOM 1696 C C . PRO A 1 225 ? -16.171 7.168 14.191 1.00 95.56 225 PRO A C 1
ATOM 1698 O O . PRO A 1 225 ? -16.537 7.071 15.365 1.00 95.56 225 PRO A O 1
ATOM 1701 N N . GLY A 1 226 ? -16.060 8.325 13.536 1.00 84.25 226 GLY A N 1
ATOM 1702 C CA . GLY A 1 226 ? -16.426 9.633 14.092 1.00 84.25 226 GLY A CA 1
ATOM 1703 C C . GLY A 1 226 ? -17.743 10.175 13.564 1.00 84.25 226 GLY A C 1
ATOM 1704 O O . GLY A 1 226 ? -18.226 9.664 12.528 1.00 84.25 226 GLY A O 1
#

Radius of gyration: 22.67 Å; chains: 1; bounding box: 57×86×49 Å

Foldseek 3Di:
DDDDDDDDDDDDDDDDDDDDDDDDPDDDDDDDDDDPPPCPVPVDDPQPALPDDLQSLFVLLVLLVCCCVPDLVVVLVVLCPDPVNADPDWDWDWDQHPVRDIDIDIHRHSVVSVVVNVVSVVSNVNSVVSLVVQFFDDAAQKWFKDKDPLPPPQHDDGGIWGWDDDGQWIWIDDPVDTWTWGTRHQKIWIAGNPNPDDIWIWGQDPQRWIWTADPVRRIIMIIHGD

Organism: NCBI:txid1982044

Sequence (226 aa):
MERMHGLARCAAFAAVASLGLAFVVAGGQAAADRGAGSVSAPDQGRGSGPDAGDFELGYDFLSARETLKGQLGIVYENLRGSPDGKMPFALTYMMKNPDGSVSQIRFTHLAELATFIATVQRKEDRYADAILERGFRSIARRYGADVTQACAGHWLARGPVTVEQDHFRLAIRQGEKTFSGAAVRDAVTVISPGGQWPPLLGRIDRENRIVLKDDLTGCVIRLVPG

Secondary structure (DSSP, 8-state):
-PPP------PPP-----------------------------S------TTS-HHHHHHHHHHHHHHHHSHHHHHHHHHHT-TT---SS-EEEEEEPTTS-EEEEEE-SHHHHHHHH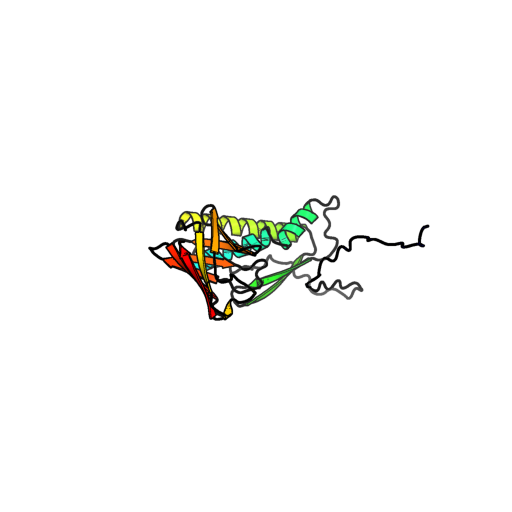HHHHHHHHHHHHHHHHH-B----SEEEEEE-GGGTTTSPPSEEEEEEEETTEEEEEETTEEEEEEEEBTEEEEE-GGG-SPPEEEEE-TTS-EEEEETTTTEEEEEEE-

pLDDT: mean 77.6, std 23.79, range [27.55, 98.0]